Protein AF-0000000065938734 (afdb_homodimer)

Foldseek 3Di:
DVVVVLVVLLVVLLVLCVVCDCVDPSVVQLVVDLVSLVVQLVVLVVQLVCCVVPNDDVSNVVSVVSNSNSVSSNCVSVVHHPVVVVVVVVVVVD/DVVVVLVVLLVVLLVLCVVCDCVDPSVVQLVVDLVSLVVQLVVLVVQLVCCVVPNDDVSNVVSVVSNSNSVSSNCVSVVHHPVVVVVVVVVVVD

Sequence (188 aa):
MSCEILRKLEEVIRRRIEEKNPESYTYRLYSSGIHNVARKVGEEAVEVAVAALAEGKSRIVEEAADLLYHLLVLLNSTGLSLGDVCAELERRMRMSCEILRKLEEVIRRRIEEKNPESYTYRLYSSGIHNVARKVGEEAVEVAVAALAEGKSRIVEEAADLLYHLLVLLNSTGLSLGDVCAELERRMR

pLDDT: mean 96.0, std 8.42, range [41.53, 98.94]

InterPro domains:
  IPR008179 Phosphoribosyl-ATP pyrophosphohydrolase [MF_01020] (3-89)
  IPR008179 Phosphoribosyl-ATP pyrophosphohydrolase [TIGR03188] (6-89)
  IPR008179 Phosphoribosyl-ATP pyrophosphohydrolase [cd11534] (6-89)
  IPR021130 Phosphoribosyl-ATP pyrophosphohydrolase-like [PF01503] (6-92)

Organism: Pyrobaculum islandicum (strain DSM 4184 / JCM 9189 / GEO3) (NCBI:txid384616)

Structure (mmCIF, N/CA/C/O backbone):
data_AF-0000000065938734-model_v1
#
loop_
_entity.id
_entity.type
_entity.pdbx_description
1 polymer 'Phosphoribosyl-ATP pyrophosphatase'
#
loop_
_atom_site.group_PDB
_atom_site.id
_atom_site.type_symbol
_atom_site.label_atom_id
_atom_site.label_alt_id
_atom_site.label_comp_id
_atom_site.label_asym_id
_atom_site.label_entity_id
_atom_site.label_seq_id
_atom_site.pdbx_PDB_ins_code
_atom_site.Cartn_x
_atom_site.Cartn_y
_atom_site.Cartn_z
_atom_site.occupancy
_atom_site.B_iso_or_equiv
_atom_site.auth_seq_id
_atom_site.auth_comp_id
_atom_site.auth_asym_id
_atom_site.auth_atom_id
_atom_site.pdbx_PDB_model_num
ATOM 1 N N . MET A 1 1 ? 16.625 1.289 4.672 1 41.53 1 MET A N 1
ATOM 2 C CA . MET A 1 1 ? 16.312 0.013 5.309 1 41.53 1 MET A CA 1
ATOM 3 C C . MET A 1 1 ? 14.883 -0.404 5.012 1 41.53 1 MET A C 1
ATOM 5 O O . MET A 1 1 ? 14.617 -1.563 4.684 1 41.53 1 MET A O 1
ATOM 9 N N . SER A 1 2 ? 13.805 0.545 5.086 1 54.25 2 SER A N 1
ATOM 10 C CA . SER A 1 2 ? 12.367 0.318 5.262 1 54.25 2 SER A CA 1
ATOM 11 C C . SER A 1 2 ? 11.742 -0.254 3.996 1 54.25 2 SER A C 1
ATOM 13 O O . SER A 1 2 ? 11.031 -1.261 4.051 1 54.25 2 SER A O 1
ATOM 15 N N . CYS A 1 3 ? 12.422 0.035 2.832 1 63.03 3 CYS A N 1
ATOM 16 C CA . CYS A 1 3 ? 11.781 -0.372 1.587 1 63.03 3 CYS A CA 1
ATOM 17 C C . CYS A 1 3 ? 12.258 -1.754 1.154 1 63.03 3 CYS A C 1
ATOM 19 O O . CYS A 1 3 ? 11.57 -2.443 0.399 1 63.03 3 CYS A O 1
ATOM 21 N N . GLU A 1 4 ? 13.227 -2.229 1.795 1 88.38 4 GLU A N 1
ATOM 22 C CA . GLU A 1 4 ? 13.766 -3.539 1.439 1 88.38 4 GLU A CA 1
ATOM 23 C C . GLU A 1 4 ? 12.852 -4.66 1.937 1 88.38 4 GLU A C 1
ATOM 25 O O . GLU A 1 4 ? 12.758 -5.715 1.306 1 88.38 4 GLU A O 1
ATOM 30 N N . ILE A 1 5 ? 12.172 -4.352 2.896 1 93.19 5 ILE A N 1
ATOM 31 C CA . ILE A 1 5 ? 11.32 -5.371 3.498 1 93.19 5 ILE A CA 1
ATOM 32 C C . ILE A 1 5 ? 10.141 -5.664 2.58 1 93.19 5 ILE A C 1
ATOM 34 O O . ILE A 1 5 ? 9.68 -6.805 2.492 1 93.19 5 ILE A O 1
ATOM 38 N N . LEU A 1 6 ? 9.633 -4.633 1.876 1 95.94 6 LEU A N 1
ATOM 39 C CA . LEU A 1 6 ? 8.5 -4.844 0.981 1 95.94 6 LEU A CA 1
ATOM 40 C C . LEU A 1 6 ? 8.906 -5.699 -0.215 1 95.94 6 LEU A C 1
ATOM 42 O O . LEU A 1 6 ? 8.141 -6.551 -0.665 1 95.94 6 LEU A O 1
ATOM 46 N N . ARG A 1 7 ? 10.109 -5.441 -0.673 1 94 7 ARG A N 1
ATOM 47 C CA . ARG A 1 7 ? 10.625 -6.27 -1.763 1 94 7 ARG A CA 1
ATOM 48 C C . ARG A 1 7 ? 10.82 -7.711 -1.312 1 94 7 ARG A C 1
ATOM 50 O O . ARG A 1 7 ? 10.492 -8.648 -2.043 1 94 7 ARG A O 1
ATOM 57 N N . LYS A 1 8 ? 11.391 -7.867 -0.216 1 95.44 8 LYS A N 1
ATOM 58 C CA . LYS A 1 8 ? 11.578 -9.203 0.346 1 95.44 8 LYS A CA 1
ATO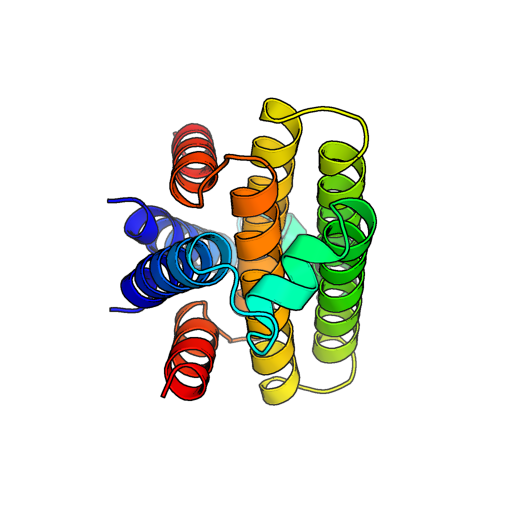M 59 C C . LYS A 1 8 ? 10.242 -9.914 0.542 1 95.44 8 LYS A C 1
ATOM 61 O O . LYS A 1 8 ? 10.117 -11.102 0.235 1 95.44 8 LYS A O 1
ATOM 66 N N . LEU A 1 9 ? 9.328 -9.188 1.088 1 97 9 LEU A N 1
ATOM 67 C CA . LEU A 1 9 ? 8 -9.758 1.307 1 97 9 LEU A CA 1
ATOM 68 C C . LEU A 1 9 ? 7.371 -10.18 -0.014 1 97 9 LEU A C 1
ATOM 70 O O . LEU A 1 9 ? 6.754 -11.25 -0.095 1 97 9 LEU A O 1
ATOM 74 N N . GLU A 1 10 ? 7.477 -9.336 -1.03 1 96.94 10 GLU A N 1
ATOM 75 C CA . GLU A 1 10 ? 6.949 -9.664 -2.352 1 96.94 10 GLU A CA 1
ATOM 76 C C . GLU A 1 10 ? 7.562 -10.953 -2.893 1 96.94 10 GLU A C 1
ATOM 78 O O . GLU A 1 10 ? 6.863 -11.781 -3.475 1 96.94 10 GLU A O 1
ATOM 83 N N . GLU A 1 11 ? 8.852 -11.078 -2.725 1 96.62 11 GLU A N 1
ATOM 84 C CA . GLU A 1 11 ? 9.539 -12.289 -3.16 1 96.62 11 GLU A CA 1
ATOM 85 C C . GLU A 1 11 ? 9.031 -13.516 -2.41 1 96.62 11 GLU A C 1
ATOM 87 O O . GLU A 1 11 ? 8.852 -14.578 -3.002 1 96.62 11 GLU A O 1
ATOM 92 N N . VAL A 1 12 ? 8.852 -13.391 -1.134 1 97.31 12 VAL A N 1
ATOM 93 C CA . VAL A 1 12 ? 8.328 -14.477 -0.316 1 97.31 12 VAL A CA 1
ATOM 94 C C . VAL A 1 12 ? 6.938 -14.875 -0.817 1 97.31 12 VAL A C 1
ATOM 96 O O . VAL A 1 12 ? 6.641 -16.062 -0.969 1 97.31 12 VAL A O 1
ATOM 99 N N . ILE A 1 13 ? 6.105 -13.883 -1.083 1 98 13 ILE A N 1
ATOM 100 C CA . ILE A 1 13 ? 4.75 -14.125 -1.566 1 98 13 ILE A CA 1
ATOM 101 C C . ILE A 1 13 ? 4.801 -14.883 -2.893 1 98 13 ILE A C 1
ATOM 103 O O . ILE A 1 13 ? 4.094 -15.875 -3.074 1 98 13 ILE A O 1
ATOM 107 N N . ARG A 1 14 ? 5.621 -14.406 -3.77 1 97.75 14 ARG A N 1
ATOM 108 C CA . ARG A 1 14 ? 5.777 -15.062 -5.066 1 97.75 14 ARG A CA 1
ATOM 109 C C . ARG A 1 14 ? 6.195 -16.516 -4.898 1 97.75 14 ARG A C 1
ATOM 111 O O . ARG A 1 14 ? 5.629 -17.406 -5.539 1 97.75 14 ARG A O 1
ATOM 118 N N . ARG A 1 15 ? 7.148 -16.75 -4.055 1 97.75 15 ARG A N 1
ATOM 119 C CA . ARG A 1 15 ? 7.645 -18.109 -3.803 1 97.75 15 ARG A CA 1
ATOM 120 C C . ARG A 1 15 ? 6.547 -18.984 -3.221 1 97.75 15 ARG A C 1
ATOM 122 O O . ARG A 1 15 ? 6.387 -20.141 -3.635 1 97.75 15 ARG A O 1
ATOM 129 N N . ARG A 1 16 ? 5.836 -18.5 -2.244 1 97.94 16 ARG A N 1
ATOM 130 C CA . ARG A 1 16 ? 4.773 -19.266 -1.599 1 97.94 16 ARG A CA 1
ATOM 131 C C . ARG A 1 16 ? 3.695 -19.656 -2.604 1 97.94 16 ARG A C 1
ATOM 133 O O . ARG A 1 16 ? 3.105 -20.734 -2.498 1 97.94 16 ARG A O 1
ATOM 140 N N . ILE A 1 17 ? 3.357 -18.75 -3.531 1 97.69 17 ILE A N 1
ATOM 141 C CA . ILE A 1 17 ? 2.371 -19.031 -4.566 1 97.69 17 ILE A CA 1
ATOM 142 C C . ILE A 1 17 ? 2.898 -20.125 -5.496 1 97.69 17 ILE A C 1
ATOM 144 O O . ILE A 1 17 ? 2.184 -21.078 -5.812 1 97.69 17 ILE A O 1
ATOM 148 N N . GLU A 1 18 ? 4.168 -20.016 -5.797 1 97.75 18 GLU A N 1
ATOM 149 C CA . GLU A 1 18 ? 4.789 -20.938 -6.742 1 97.75 18 GLU A CA 1
ATOM 150 C C . GLU A 1 18 ? 4.949 -22.328 -6.137 1 97.75 18 GLU A C 1
ATOM 152 O O . GLU A 1 18 ? 4.848 -23.328 -6.84 1 97.75 18 GLU A O 1
ATOM 157 N N . GLU A 1 19 ? 5.141 -22.391 -4.918 1 97.94 19 GLU A N 1
ATOM 158 C CA . GLU A 1 19 ? 5.352 -23.656 -4.215 1 97.94 19 GLU A CA 1
ATOM 159 C C . GLU A 1 19 ? 4.062 -24.469 -4.137 1 97.94 19 GLU A C 1
ATOM 161 O O . GLU A 1 19 ? 4.098 -25.688 -3.979 1 97.94 19 GLU A O 1
ATOM 166 N N . LYS A 1 20 ? 2.926 -23.875 -4.188 1 97.62 20 LYS A N 1
ATOM 167 C CA . LYS A 1 20 ? 1.606 -24.5 -4.203 1 97.62 20 LYS A CA 1
ATOM 168 C C . LYS A 1 20 ? 1.409 -25.391 -2.98 1 97.62 20 LYS A C 1
ATOM 170 O O . LYS A 1 20 ? 0.853 -26.484 -3.088 1 97.62 20 LYS A O 1
ATOM 175 N N . ASN A 1 21 ? 2.016 -24.953 -1.892 1 97.12 21 ASN A N 1
ATOM 176 C CA . ASN A 1 21 ? 1.816 -25.656 -0.628 1 97.12 21 ASN A CA 1
ATOM 177 C C . ASN A 1 21 ? 0.483 -25.281 0.015 1 97.12 21 ASN A C 1
ATOM 179 O O . ASN A 1 21 ? 0.303 -24.156 0.47 1 97.12 21 ASN A O 1
ATOM 183 N N . PRO A 1 22 ? -0.433 -26.203 0.198 1 95.69 22 PRO A N 1
ATOM 184 C CA . PRO A 1 22 ? -1.773 -25.891 0.704 1 95.69 22 PRO A CA 1
ATOM 185 C C . PRO A 1 22 ? -1.769 -25.469 2.168 1 95.69 22 PRO A C 1
ATOM 187 O O . PRO A 1 22 ? -2.762 -24.922 2.658 1 95.69 22 PRO A O 1
ATOM 190 N N . GLU A 1 23 ? -0.711 -25.625 2.781 1 96.94 23 GLU A N 1
ATOM 191 C CA . GLU A 1 23 ? -0.616 -25.219 4.18 1 96.94 23 GLU A CA 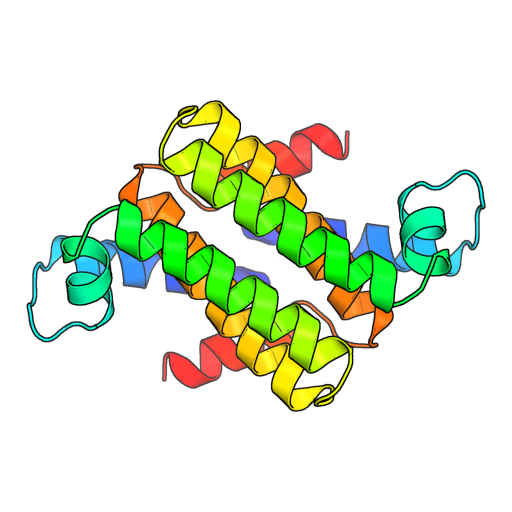1
ATOM 192 C C . GLU A 1 23 ? -0.219 -23.75 4.297 1 96.94 23 GLU A C 1
ATOM 194 O O . GLU A 1 23 ? -0.327 -23.156 5.371 1 96.94 23 GLU A O 1
ATOM 199 N N . SER A 1 24 ? 0.277 -23.281 3.199 1 96.81 24 SER A N 1
ATOM 200 C CA . SER A 1 24 ? 0.667 -21.875 3.137 1 96.81 24 SER A CA 1
ATOM 201 C C . SER A 1 24 ? -0.555 -20.953 3.123 1 96.81 24 SER A C 1
ATOM 203 O O . SER A 1 24 ? -1.392 -21.047 2.223 1 96.81 24 SER A O 1
ATOM 205 N N . TYR A 1 25 ? -0.634 -20.047 4.113 1 97.25 25 TYR A N 1
ATOM 206 C CA . TYR A 1 25 ? -1.709 -19.062 4.141 1 97.25 25 TYR A CA 1
ATOM 207 C C . TYR A 1 25 ? -1.753 -18.266 2.842 1 97.25 25 TYR A C 1
ATOM 209 O O . TYR A 1 25 ? -2.828 -18.047 2.283 1 97.25 25 TYR A O 1
ATOM 217 N N . THR A 1 26 ? -0.556 -17.828 2.408 1 98.31 26 THR A N 1
ATOM 218 C CA . THR A 1 26 ? -0.467 -17.062 1.18 1 98.31 26 THR A CA 1
ATOM 219 C C . THR A 1 26 ? -1.026 -17.844 -0.002 1 98.31 26 THR A C 1
ATOM 221 O O . THR A 1 26 ? -1.797 -17.312 -0.802 1 98.31 26 THR A O 1
ATOM 224 N N . TYR A 1 27 ? -0.659 -19.078 -0.069 1 98.12 27 TYR A N 1
ATOM 225 C CA . TYR A 1 27 ? -1.153 -19.891 -1.176 1 98.12 27 TYR A CA 1
ATOM 226 C C . TYR A 1 27 ? -2.662 -20.094 -1.078 1 98.12 27 TYR A C 1
ATOM 228 O O . TYR A 1 27 ? -3.365 -20.047 -2.09 1 98.12 27 TYR A O 1
ATOM 236 N N . ARG A 1 28 ? -3.16 -20.328 0.153 1 98.25 28 ARG A N 1
ATOM 237 C CA . ARG A 1 28 ? -4.598 -20.484 0.334 1 98.25 28 ARG A CA 1
ATOM 238 C C . ARG A 1 28 ? -5.348 -19.234 -0.091 1 98.25 28 ARG A C 1
ATOM 240 O O . ARG A 1 28 ? -6.383 -19.312 -0.754 1 98.25 28 ARG A O 1
ATOM 247 N N . LEU A 1 29 ? -4.812 -18.109 0.277 1 98.06 29 LEU A N 1
ATOM 248 C CA . LEU A 1 29 ? -5.406 -16.844 -0.124 1 98.06 29 LEU A CA 1
ATOM 249 C C . LEU A 1 29 ? -5.391 -16.688 -1.642 1 98.06 29 LEU A C 1
ATOM 251 O O . LEU A 1 29 ? -6.426 -16.406 -2.252 1 98.06 29 LEU A O 1
ATOM 255 N N . TYR A 1 30 ? -4.328 -16.906 -2.225 1 98.25 30 TYR A N 1
ATOM 256 C CA . TYR A 1 30 ? -4.152 -16.812 -3.67 1 98.25 30 TYR A CA 1
ATOM 257 C C . TYR A 1 30 ? -5.102 -17.766 -4.387 1 98.25 30 TYR A C 1
ATOM 259 O O . TYR A 1 30 ? -5.777 -17.375 -5.344 1 98.25 30 TYR A O 1
ATOM 267 N N . SER A 1 31 ? -5.129 -18.984 -3.857 1 97.94 31 SER A N 1
ATOM 268 C CA . SER A 1 31 ? -5.891 -20.047 -4.523 1 97.94 31 SER A CA 1
ATOM 269 C C . SER A 1 31 ? -7.391 -19.844 -4.336 1 97.94 31 SER A C 1
ATOM 271 O O . SER A 1 31 ? -8.195 -20.438 -5.055 1 97.94 31 SER A O 1
ATOM 273 N N . SER A 1 32 ? -7.738 -19.047 -3.387 1 97.81 32 SER A N 1
ATOM 274 C CA . SER A 1 32 ? -9.148 -18.766 -3.125 1 97.81 32 SER A CA 1
ATOM 275 C C . SER A 1 32 ? -9.758 -17.922 -4.234 1 97.81 32 SER A C 1
ATOM 277 O O . SER A 1 32 ? -10.977 -17.781 -4.316 1 97.81 32 SER A O 1
ATOM 279 N N . GLY A 1 33 ? -8.953 -17.266 -5.098 1 97.88 33 GLY A N 1
ATOM 280 C CA . GLY A 1 33 ? -9.422 -16.547 -6.266 1 97.88 33 GLY A CA 1
ATOM 281 C C . GLY A 1 33 ? -9.297 -15.039 -6.129 1 97.88 33 GLY A C 1
ATOM 282 O O . GLY A 1 33 ? -9.297 -14.508 -5.016 1 97.88 33 GLY A O 1
ATOM 283 N N . ILE A 1 34 ? -9.258 -14.352 -7.266 1 98.19 34 ILE A N 1
ATOM 284 C CA . ILE A 1 34 ? -8.992 -12.922 -7.344 1 98.19 34 ILE A CA 1
ATOM 285 C C . ILE A 1 34 ? -10.086 -12.148 -6.602 1 98.19 34 ILE A C 1
ATOM 287 O O . ILE A 1 34 ? -9.82 -11.109 -6 1 98.19 34 ILE A O 1
ATOM 291 N N . HIS A 1 35 ? -11.328 -12.68 -6.609 1 98.44 35 HIS A N 1
ATOM 292 C CA . HIS A 1 35 ? -12.43 -12.023 -5.914 1 98.44 35 HIS A CA 1
ATOM 293 C C . HIS A 1 35 ? -12.172 -11.945 -4.414 1 98.44 35 HIS A C 1
ATOM 295 O O . HIS A 1 35 ? -12.383 -10.898 -3.797 1 98.44 35 HIS A O 1
ATOM 301 N N . ASN A 1 36 ? -11.695 -13.031 -3.92 1 98.75 36 ASN A N 1
ATOM 302 C CA . ASN A 1 36 ? -11.43 -13.078 -2.484 1 98.75 36 ASN A CA 1
ATOM 303 C C . ASN A 1 36 ? -10.219 -12.227 -2.113 1 98.75 36 ASN A C 1
ATOM 305 O O . ASN A 1 36 ? -10.219 -11.555 -1.082 1 98.75 36 ASN A O 1
ATOM 309 N N . VAL A 1 37 ? -9.188 -12.289 -2.883 1 98.81 37 VAL A N 1
ATOM 310 C CA . VAL A 1 37 ? -7.988 -11.492 -2.633 1 98.81 37 VAL A CA 1
ATOM 311 C C . VAL A 1 37 ? -8.336 -10.008 -2.668 1 98.81 37 VAL A C 1
ATOM 313 O O . VAL A 1 37 ? -7.938 -9.25 -1.779 1 98.81 37 VAL A O 1
ATOM 316 N N . ALA A 1 38 ? -9.133 -9.594 -3.705 1 98.88 38 ALA A N 1
ATOM 317 C CA . ALA A 1 38 ? -9.555 -8.203 -3.846 1 98.88 38 ALA A CA 1
ATOM 318 C C . ALA A 1 38 ? -10.414 -7.77 -2.66 1 98.88 38 ALA A C 1
ATOM 320 O O . ALA A 1 38 ? -10.266 -6.656 -2.154 1 98.88 38 ALA A O 1
ATOM 321 N N . ARG A 1 39 ? -11.312 -8.609 -2.254 1 98.81 39 ARG A N 1
ATOM 322 C CA . ARG A 1 39 ? -12.164 -8.336 -1.1 1 98.81 39 ARG A CA 1
ATOM 323 C C . ARG A 1 39 ? -11.32 -8.07 0.147 1 98.81 39 ARG A C 1
ATOM 325 O O . ARG A 1 39 ? -11.617 -7.152 0.916 1 98.81 39 ARG A O 1
ATOM 332 N N . LYS A 1 40 ? -10.273 -8.812 0.346 1 98.88 40 LYS A N 1
ATOM 333 C CA . LYS A 1 40 ? -9.438 -8.648 1.529 1 98.88 40 LYS A CA 1
ATOM 334 C C . LYS A 1 40 ? -8.703 -7.312 1.511 1 98.88 40 LYS A C 1
ATOM 336 O O . LYS A 1 40 ? -8.508 -6.691 2.559 1 98.88 40 LYS A O 1
ATOM 341 N N . VAL A 1 41 ? -8.297 -6.84 0.351 1 98.88 41 VAL A N 1
ATOM 342 C CA . VAL A 1 41 ? -7.688 -5.52 0.249 1 98.88 41 VAL A CA 1
ATOM 343 C C . VAL A 1 41 ? -8.664 -4.457 0.752 1 98.88 41 VAL A C 1
ATOM 345 O O . VAL A 1 41 ? -8.297 -3.594 1.55 1 98.88 41 VAL A O 1
ATOM 348 N N . GLY A 1 42 ? -9.875 -4.512 0.281 1 98.75 42 GLY A N 1
ATOM 349 C CA . GLY A 1 42 ? -10.898 -3.586 0.75 1 98.75 42 GLY A CA 1
ATOM 350 C C . GLY A 1 42 ? -11.141 -3.678 2.244 1 98.75 42 GLY A C 1
ATOM 351 O O . GLY A 1 42 ? -11.266 -2.654 2.922 1 98.75 42 GLY A O 1
ATOM 352 N N . GLU A 1 43 ? -11.242 -4.863 2.754 1 98.88 43 GLU A N 1
ATOM 353 C CA . GLU A 1 43 ? -11.484 -5.086 4.176 1 98.88 43 GLU A CA 1
ATOM 354 C C . GLU A 1 43 ? -10.383 -4.473 5.027 1 98.88 43 GLU A C 1
ATOM 356 O O . GLU A 1 43 ? -10.656 -3.77 6 1 98.88 43 GLU A O 1
ATOM 361 N N . GLU A 1 44 ? -9.148 -4.77 4.629 1 98.88 44 GLU A N 1
ATOM 362 C CA . GLU A 1 44 ? -8.031 -4.254 5.414 1 98.88 44 GLU A CA 1
ATOM 363 C C . GLU A 1 44 ? -7.977 -2.73 5.367 1 98.88 44 GLU A C 1
ATOM 365 O O . GLU A 1 44 ? -7.586 -2.086 6.344 1 98.88 44 GLU A O 1
ATOM 370 N N . ALA A 1 45 ? -8.32 -2.148 4.188 1 98.88 45 ALA A N 1
ATOM 371 C CA . ALA A 1 45 ? -8.344 -0.691 4.094 1 98.88 45 ALA A CA 1
ATOM 372 C C . ALA A 1 45 ? -9.391 -0.098 5.035 1 98.88 45 ALA A C 1
ATOM 374 O O . ALA A 1 45 ? -9.156 0.941 5.66 1 98.88 45 ALA A O 1
ATOM 375 N N . VAL A 1 46 ? -10.57 -0.723 5.121 1 98.69 46 VAL A N 1
ATOM 376 C CA . VAL A 1 46 ? -11.602 -0.285 6.055 1 98.69 46 VAL A CA 1
ATOM 377 C C . VAL A 1 46 ? -11.078 -0.394 7.488 1 98.69 46 VAL A C 1
ATOM 379 O O . VAL A 1 46 ? -11.297 0.502 8.305 1 98.69 46 VAL A O 1
ATOM 382 N N . GLU A 1 47 ? -10.375 -1.446 7.773 1 98.94 47 GLU A N 1
ATOM 383 C CA . GLU A 1 47 ? -9.828 -1.616 9.117 1 98.94 47 GLU A CA 1
ATOM 384 C C . GLU A 1 47 ? -8.773 -0.559 9.414 1 98.94 47 GLU A C 1
ATOM 386 O O . GLU A 1 47 ? -8.656 -0.1 10.555 1 98.94 47 GLU A O 1
ATOM 391 N N . VAL A 1 48 ? -7.93 -0.2 8.477 1 98.94 48 VAL A N 1
ATOM 392 C CA . VAL A 1 48 ? -6.977 0.891 8.648 1 98.94 48 VAL A CA 1
ATOM 393 C C . VAL A 1 48 ? -7.723 2.178 9 1 98.94 48 VAL A C 1
ATOM 395 O O . VAL A 1 48 ? -7.328 2.904 9.914 1 98.94 48 VAL A O 1
ATOM 398 N N . ALA A 1 49 ? -8.828 2.473 8.188 1 98.81 49 ALA A N 1
ATOM 399 C CA . ALA A 1 49 ? -9.617 3.68 8.422 1 98.81 49 ALA A CA 1
ATOM 400 C C . ALA A 1 49 ? -10.211 3.684 9.828 1 98.81 49 ALA A C 1
ATOM 402 O O . ALA A 1 49 ? -10.156 4.699 10.531 1 98.81 49 ALA A O 1
ATOM 403 N N . VAL A 1 50 ? -10.766 2.551 10.234 1 98.75 50 VAL A N 1
ATOM 404 C CA . VAL A 1 50 ? -11.352 2.42 11.562 1 98.75 50 VAL A CA 1
ATOM 405 C C . VAL A 1 50 ? -10.273 2.629 12.625 1 98.75 50 VAL A C 1
ATOM 407 O O . VAL A 1 50 ? -10.484 3.346 13.609 1 98.75 50 VAL A O 1
ATOM 410 N N . ALA A 1 51 ? -9.086 2.029 12.492 1 98.81 51 ALA A N 1
ATOM 411 C CA . ALA A 1 51 ? -7.973 2.186 13.43 1 98.81 51 ALA A CA 1
ATOM 412 C C . ALA A 1 51 ? -7.566 3.652 13.562 1 98.81 51 ALA A C 1
ATOM 414 O O . ALA A 1 51 ? -7.328 4.141 14.664 1 98.81 51 ALA A O 1
ATOM 415 N N . ALA A 1 52 ? -7.516 4.363 12.422 1 98.69 52 ALA A N 1
ATOM 416 C CA . ALA A 1 52 ? -7.102 5.766 12.391 1 98.69 52 ALA A CA 1
ATOM 417 C C . ALA A 1 52 ? -8.086 6.641 13.164 1 98.69 52 ALA A C 1
ATOM 419 O O . ALA A 1 52 ? -7.688 7.633 13.781 1 98.69 52 ALA A O 1
ATOM 420 N N . LEU A 1 53 ? -9.352 6.219 13.156 1 98.25 53 LEU A N 1
ATOM 421 C CA . LEU A 1 53 ? -10.398 7.078 13.703 1 98.25 53 LEU A CA 1
ATOM 422 C C . LEU A 1 53 ? -10.719 6.695 15.141 1 98.25 53 LEU A C 1
ATOM 424 O O . LEU A 1 53 ? -11.203 7.527 15.914 1 98.25 53 LEU A O 1
ATOM 428 N N . ALA A 1 54 ? -10.336 5.371 15.484 1 98.25 54 ALA A N 1
ATOM 429 C CA . ALA A 1 54 ? -10.969 4.984 16.734 1 98.25 54 ALA A CA 1
ATOM 430 C C . ALA A 1 54 ? -10.062 4.066 17.547 1 98.25 54 ALA A C 1
ATOM 432 O O . ALA A 1 54 ? -10.352 3.771 18.719 1 98.25 54 ALA A O 1
ATOM 433 N N . GLU A 1 55 ? -8.953 3.557 17.062 1 98.31 55 GLU A N 1
ATOM 434 C CA . GLU A 1 55 ? -8.289 2.459 17.766 1 98.31 55 GLU A CA 1
ATOM 435 C C . GLU A 1 55 ? -6.855 2.826 18.141 1 98.31 55 GLU A C 1
ATOM 437 O O . GLU A 1 55 ? -6.246 2.178 19 1 98.31 55 GLU A O 1
ATOM 442 N N . GLY A 1 56 ? -6.27 3.777 17.422 1 97.38 56 GLY A N 1
ATOM 443 C CA . GLY A 1 56 ? -4.969 4.258 17.859 1 97.38 56 GLY A CA 1
ATOM 444 C C . GLY A 1 56 ? -3.832 3.805 16.969 1 97.38 56 GLY A C 1
ATOM 445 O O . GLY A 1 56 ? -4.043 3.025 16.031 1 97.38 56 GLY A O 1
ATOM 446 N N . LYS A 1 57 ? -2.576 4.258 17.297 1 98.44 57 LYS A N 1
ATOM 447 C CA . LYS A 1 57 ? -1.416 4.191 16.422 1 98.44 57 LYS A CA 1
ATOM 448 C C . LYS A 1 57 ? -0.962 2.748 16.219 1 98.44 57 LYS A C 1
ATOM 450 O O . LYS A 1 57 ? -0.608 2.354 15.102 1 98.44 57 LYS A O 1
ATOM 455 N N . SER A 1 58 ? -0.943 1.953 17.312 1 98.62 58 SER A N 1
ATOM 456 C CA . SER A 1 58 ? -0.495 0.57 17.188 1 98.62 58 SER A CA 1
ATOM 457 C C . SER A 1 58 ? -1.379 -0.216 16.234 1 98.62 58 SER A C 1
ATOM 459 O O . SER A 1 58 ? -0.878 -0.99 15.414 1 98.62 58 SER A O 1
ATOM 461 N N . ARG A 1 59 ? -2.656 0.022 16.375 1 98.81 59 ARG A N 1
ATOM 462 C CA . ARG A 1 59 ? -3.598 -0.687 15.516 1 98.81 59 ARG A CA 1
ATOM 463 C C . ARG A 1 59 ? -3.494 -0.202 14.07 1 98.81 59 ARG A C 1
ATOM 465 O O . ARG A 1 59 ? -3.682 -0.98 13.141 1 98.81 59 ARG A O 1
ATOM 472 N N . ILE A 1 60 ? -3.238 1.127 13.859 1 98.94 60 ILE A N 1
ATOM 473 C CA . ILE A 1 60 ? -3.029 1.648 12.516 1 98.94 60 ILE A CA 1
ATOM 474 C C . ILE A 1 60 ? -1.879 0.899 11.844 1 98.94 60 ILE A C 1
ATOM 476 O O . ILE A 1 60 ? -2 0.462 10.695 1 98.94 60 ILE A O 1
ATOM 480 N N . VAL A 1 61 ? -0.777 0.707 12.555 1 98.75 61 VAL A N 1
ATOM 481 C CA . VAL A 1 61 ? 0.413 0.054 12.016 1 98.75 61 VAL A CA 1
ATOM 482 C C . VAL A 1 61 ? 0.088 -1.393 11.648 1 98.75 61 VAL A C 1
ATOM 484 O O . VAL A 1 61 ? 0.466 -1.868 10.578 1 98.75 61 VAL A O 1
ATOM 487 N N . GLU A 1 62 ? -0.648 -2.082 12.492 1 98.81 62 GLU A N 1
ATOM 488 C CA . GLU A 1 62 ? -1.007 -3.479 12.258 1 98.81 62 GLU A CA 1
ATOM 489 C C . GLU A 1 62 ? -1.883 -3.621 11.016 1 98.81 62 GLU A C 1
ATOM 491 O O . GLU A 1 62 ? -1.618 -4.465 10.156 1 98.81 62 GLU A O 1
ATOM 496 N N . GLU A 1 63 ? -2.861 -2.748 10.938 1 98.94 63 GLU A N 1
ATOM 497 C CA . GLU A 1 63 ? -3.797 -2.852 9.828 1 98.94 63 GLU A CA 1
ATOM 498 C C . GLU A 1 63 ? -3.158 -2.377 8.523 1 98.94 63 GLU A C 1
ATOM 500 O O . GLU A 1 63 ? -3.471 -2.895 7.449 1 98.94 63 GLU A O 1
ATOM 505 N N . ALA A 1 64 ? -2.354 -1.366 8.617 1 98.81 64 ALA A N 1
ATOM 506 C CA . ALA A 1 64 ? -1.623 -0.924 7.434 1 98.81 64 ALA A CA 1
ATOM 507 C C . ALA A 1 64 ? -0.696 -2.023 6.918 1 98.81 64 ALA A C 1
ATOM 509 O O . ALA A 1 64 ? -0.555 -2.207 5.707 1 98.81 64 ALA A O 1
ATOM 510 N N . ALA A 1 65 ? -0.038 -2.76 7.828 1 98.5 65 ALA A N 1
ATOM 511 C CA . ALA A 1 65 ? 0.789 -3.9 7.441 1 98.5 65 ALA A CA 1
ATOM 512 C C . ALA A 1 65 ? -0.043 -4.961 6.727 1 98.5 65 ALA A C 1
ATOM 514 O O . ALA A 1 65 ? 0.371 -5.492 5.691 1 98.5 65 ALA A O 1
ATOM 515 N N . ASP A 1 66 ? -1.231 -5.254 7.273 1 98.88 66 ASP A N 1
ATOM 516 C CA . ASP A 1 66 ? -2.127 -6.211 6.629 1 98.88 66 ASP A CA 1
ATOM 517 C C . ASP A 1 66 ? -2.545 -5.723 5.242 1 98.88 66 ASP A C 1
ATOM 519 O O . ASP A 1 66 ? -2.604 -6.512 4.293 1 98.88 66 ASP A O 1
ATOM 523 N N . LEU A 1 67 ? -2.846 -4.426 5.121 1 98.88 67 LEU A N 1
ATOM 524 C CA . LEU A 1 67 ? -3.246 -3.855 3.842 1 98.88 67 LEU A CA 1
ATOM 525 C C . LEU A 1 67 ? -2.141 -4.02 2.803 1 98.88 67 LEU A C 1
ATOM 527 O O . LEU A 1 67 ? -2.404 -4.426 1.669 1 98.88 67 LEU A O 1
ATOM 531 N N . LEU A 1 68 ? -0.932 -3.713 3.197 1 98.44 68 LEU A N 1
ATOM 532 C CA . LEU A 1 68 ? 0.187 -3.828 2.268 1 98.44 68 LEU A CA 1
ATOM 533 C C . LEU A 1 68 ? 0.414 -5.281 1.868 1 98.44 68 LEU A C 1
ATOM 535 O O . LEU A 1 68 ? 0.674 -5.578 0.699 1 98.44 68 LEU A O 1
ATOM 539 N N . TYR A 1 69 ? 0.263 -6.191 2.781 1 98.69 69 TYR A N 1
ATOM 540 C CA . TYR A 1 69 ? 0.409 -7.613 2.482 1 98.69 69 TYR A CA 1
ATOM 541 C C . TYR A 1 69 ? -0.621 -8.062 1.452 1 98.69 69 TYR A C 1
ATOM 543 O O . TYR A 1 69 ? -0.269 -8.664 0.437 1 98.69 69 TYR A O 1
ATOM 551 N N . HIS A 1 70 ? -1.79 -7.77 1.69 1 98.94 70 HIS A N 1
ATOM 552 C CA . HIS A 1 70 ? -2.85 -8.219 0.796 1 98.94 70 HIS A CA 1
ATOM 553 C C . HIS A 1 70 ? -2.76 -7.527 -0.56 1 98.94 70 HIS A C 1
ATOM 555 O O . HIS A 1 70 ? -3.086 -8.125 -1.589 1 98.94 70 HIS A O 1
ATOM 561 N N . LEU A 1 71 ? -2.355 -6.242 -0.548 1 98.88 71 LEU A N 1
ATOM 562 C CA . LEU A 1 71 ? -2.121 -5.555 -1.813 1 98.88 71 LEU A CA 1
ATOM 563 C C . LEU A 1 71 ? -1.056 -6.273 -2.633 1 98.88 71 LEU A C 1
ATOM 565 O O . LEU A 1 71 ? -1.216 -6.461 -3.842 1 98.88 71 LEU A O 1
ATOM 569 N N . LEU A 1 72 ? 0.057 -6.695 -1.993 1 98.44 72 LEU A N 1
ATOM 570 C CA . LEU A 1 72 ? 1.132 -7.398 -2.686 1 98.44 72 LEU A CA 1
ATOM 571 C C . LEU A 1 72 ? 0.643 -8.734 -3.229 1 98.44 72 LEU A C 1
ATOM 573 O O . LEU A 1 72 ? 1.01 -9.133 -4.336 1 98.44 72 LEU A O 1
ATOM 577 N N . VAL A 1 73 ? -0.178 -9.469 -2.463 1 98.81 73 VAL A N 1
ATOM 578 C CA . VAL A 1 73 ? -0.744 -10.727 -2.943 1 98.81 73 VAL A CA 1
ATOM 579 C C . VAL A 1 73 ? -1.608 -10.469 -4.176 1 98.81 73 VAL A C 1
ATOM 581 O O . VAL A 1 73 ? -1.549 -11.211 -5.152 1 98.81 73 VAL A O 1
ATOM 584 N N . LEU A 1 74 ? -2.385 -9.383 -4.125 1 98.88 74 LEU A N 1
ATOM 585 C CA . LEU A 1 74 ? -3.248 -9.031 -5.246 1 98.88 74 LEU A CA 1
ATOM 586 C C . LEU A 1 74 ? -2.424 -8.742 -6.496 1 98.88 74 LEU A C 1
ATOM 588 O O . LEU A 1 74 ? -2.74 -9.227 -7.586 1 98.88 74 LEU A O 1
ATOM 592 N N . LEU A 1 75 ? -1.399 -7.891 -6.32 1 98.62 75 LEU A N 1
ATOM 593 C CA . LEU A 1 75 ? -0.528 -7.57 -7.445 1 98.62 75 LEU A CA 1
ATOM 594 C C . LEU A 1 75 ? 0.058 -8.836 -8.062 1 98.62 75 LEU A C 1
ATOM 596 O O . LEU A 1 75 ? -0.025 -9.039 -9.273 1 98.62 75 LEU A O 1
ATOM 600 N N . ASN A 1 76 ? 0.547 -9.727 -7.223 1 98.06 76 ASN A N 1
ATOM 601 C CA . ASN A 1 76 ? 1.129 -10.969 -7.711 1 98.06 76 ASN A CA 1
ATOM 602 C C . ASN A 1 76 ? 0.082 -11.852 -8.398 1 98.06 76 ASN A C 1
ATOM 604 O O . ASN A 1 76 ? 0.366 -12.484 -9.414 1 98.06 76 ASN A O 1
ATOM 608 N N . SER A 1 77 ? -1.106 -11.859 -7.855 1 98.12 77 SER A N 1
ATOM 609 C CA . SER A 1 77 ? -2.191 -12.664 -8.398 1 98.12 77 SER A CA 1
ATOM 610 C C . SER A 1 77 ? -2.588 -12.188 -9.797 1 98.12 77 SER A C 1
ATOM 612 O O . SER A 1 77 ? -3.227 -12.93 -10.547 1 98.12 77 SER A O 1
ATOM 614 N N . THR A 1 78 ? -2.24 -10.969 -10.133 1 98.19 78 THR A N 1
ATOM 615 C CA . THR A 1 78 ? -2.635 -10.391 -11.406 1 98.19 78 THR A CA 1
ATOM 616 C C . THR A 1 78 ? -1.423 -10.219 -12.32 1 98.19 78 THR A C 1
ATOM 618 O O . THR A 1 78 ? -1.493 -9.508 -13.328 1 98.19 78 THR A O 1
ATOM 621 N N . GLY A 1 79 ? -0.269 -10.781 -11.914 1 97.56 79 GLY A N 1
ATOM 622 C CA . GLY A 1 79 ? 0.945 -10.719 -12.711 1 97.56 79 GLY A CA 1
ATOM 623 C C . GLY A 1 79 ? 1.648 -9.383 -12.633 1 97.56 79 GLY A C 1
ATOM 624 O O . GLY A 1 79 ? 2.453 -9.039 -13.5 1 97.56 79 GLY A O 1
ATOM 625 N N . LEU A 1 80 ? 1.271 -8.594 -11.703 1 98.25 80 LEU A N 1
ATOM 626 C CA . LEU A 1 80 ? 1.881 -7.293 -11.461 1 98.25 80 LEU A CA 1
ATOM 627 C C . LEU A 1 80 ? 2.846 -7.355 -10.281 1 98.25 80 LEU A C 1
ATOM 629 O O . LEU A 1 80 ? 2.92 -8.375 -9.586 1 98.25 80 LEU A O 1
ATOM 633 N N . SER A 1 81 ? 3.598 -6.293 -10.094 1 96.94 81 SER A N 1
ATOM 634 C CA . SER A 1 81 ? 4.574 -6.215 -9.016 1 96.94 81 SER A CA 1
ATOM 635 C C . SER A 1 81 ? 4.523 -4.855 -8.32 1 96.94 81 SER A C 1
ATOM 637 O O . SER A 1 81 ? 3.932 -3.908 -8.844 1 96.94 81 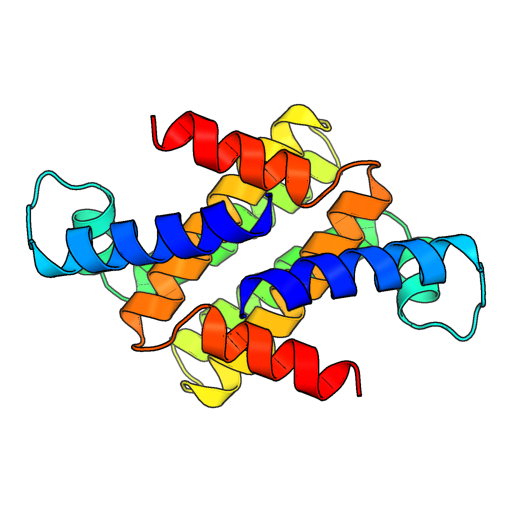SER A O 1
ATOM 639 N N . LEU A 1 82 ? 5.094 -4.859 -7.125 1 96.81 82 LEU A N 1
ATOM 640 C CA . LEU A 1 82 ? 5.277 -3.576 -6.457 1 96.81 82 LEU A CA 1
ATOM 641 C C . LEU A 1 82 ? 6.086 -2.621 -7.328 1 96.81 82 LEU A C 1
ATOM 643 O O . LEU A 1 82 ? 5.852 -1.411 -7.316 1 96.81 82 LEU A O 1
ATOM 647 N N . GLY A 1 83 ? 7.031 -3.16 -8.078 1 95.94 83 GLY A N 1
ATOM 648 C CA . GLY A 1 83 ? 7.816 -2.354 -8.992 1 95.94 83 GLY A CA 1
ATOM 649 C C . GLY A 1 83 ? 6.969 -1.592 -9.992 1 95.94 83 GLY A C 1
ATOM 650 O O . GLY A 1 83 ? 7.266 -0.439 -10.32 1 95.94 83 GLY A O 1
ATOM 651 N N . ASP A 1 84 ? 5.945 -2.205 -10.5 1 97.19 84 ASP A N 1
ATOM 652 C CA . ASP A 1 84 ? 5.031 -1.548 -11.43 1 97.19 84 ASP A CA 1
ATOM 653 C C . ASP A 1 84 ? 4.359 -0.342 -10.781 1 97.19 84 ASP A C 1
ATOM 655 O O . ASP A 1 84 ? 4.227 0.715 -11.398 1 97.19 84 ASP A O 1
ATOM 659 N N . VAL A 1 85 ? 3.904 -0.533 -9.555 1 97.62 85 VAL A N 1
ATOM 660 C CA . VAL A 1 85 ? 3.223 0.53 -8.82 1 97.62 85 VAL A CA 1
ATOM 661 C C . VAL A 1 85 ? 4.207 1.655 -8.508 1 97.62 85 VAL A C 1
ATOM 663 O O . VAL A 1 85 ? 3.873 2.834 -8.641 1 97.62 85 VAL A O 1
ATOM 666 N N . CYS A 1 86 ? 5.438 1.282 -8.148 1 96.12 86 CYS A N 1
ATOM 667 C CA . CYS A 1 86 ? 6.465 2.268 -7.836 1 96.12 86 CYS A CA 1
ATOM 668 C C . CYS A 1 86 ? 6.824 3.084 -9.07 1 96.12 86 CYS A C 1
ATOM 670 O O . CYS A 1 86 ? 7.062 4.289 -8.977 1 96.12 86 CYS A O 1
ATOM 672 N N . ALA A 1 87 ? 6.902 2.436 -10.156 1 96.19 87 ALA A N 1
ATOM 673 C CA . ALA A 1 87 ? 7.176 3.148 -11.406 1 96.19 87 ALA A CA 1
ATOM 674 C C . ALA A 1 87 ? 6.094 4.188 -11.688 1 96.19 87 ALA A C 1
ATOM 676 O O . ALA A 1 87 ? 6.387 5.289 -12.156 1 96.19 87 ALA A O 1
ATOM 677 N N . GLU A 1 88 ? 4.867 3.822 -11.422 1 97.06 88 GLU A N 1
ATOM 678 C CA . GLU A 1 88 ? 3.754 4.75 -11.602 1 97.06 88 GLU A CA 1
ATOM 679 C C . GLU A 1 88 ? 3.869 5.941 -10.648 1 97.06 88 GLU A C 1
ATOM 681 O O . GLU A 1 88 ? 3.648 7.086 -11.047 1 97.06 88 GLU A O 1
ATOM 686 N N . LEU A 1 89 ? 4.215 5.676 -9.422 1 96.88 89 LEU A N 1
ATOM 687 C CA . LEU A 1 89 ? 4.41 6.742 -8.445 1 96.88 89 LEU A CA 1
ATOM 688 C C . LEU A 1 89 ? 5.539 7.672 -8.875 1 96.88 89 LEU A C 1
ATOM 690 O O . LEU A 1 89 ? 5.426 8.898 -8.75 1 96.88 89 LEU A O 1
ATOM 694 N N . GLU A 1 90 ? 6.578 7.074 -9.336 1 94.94 90 GLU A N 1
ATOM 695 C CA . GLU A 1 90 ? 7.719 7.859 -9.805 1 94.94 90 GLU A CA 1
ATOM 696 C C . GLU A 1 90 ? 7.332 8.75 -10.977 1 94.94 90 GLU A C 1
ATOM 698 O O . GLU A 1 90 ? 7.738 9.914 -11.047 1 94.94 90 GLU A O 1
ATOM 703 N N . ARG A 1 91 ? 6.574 8.203 -11.875 1 95.5 91 ARG A N 1
ATOM 704 C CA . ARG A 1 91 ? 6.113 8.945 -13.039 1 95.5 91 ARG A CA 1
ATOM 705 C C . ARG A 1 91 ? 5.293 10.164 -12.617 1 95.5 91 ARG A C 1
ATOM 707 O O . ARG A 1 91 ? 5.414 11.234 -13.211 1 95.5 91 ARG A O 1
ATOM 714 N N . ARG A 1 92 ? 4.535 10.016 -11.562 1 94.88 92 ARG A N 1
ATOM 715 C CA . ARG A 1 92 ? 3.625 11.062 -11.117 1 94.88 92 ARG A CA 1
ATOM 716 C C . ARG A 1 92 ? 4.363 12.125 -10.297 1 94.88 92 ARG A C 1
ATOM 718 O O . ARG A 1 92 ? 3.852 13.227 -10.094 1 94.88 92 ARG A O 1
ATOM 725 N N . MET A 1 93 ? 5.445 11.766 -9.789 1 90.44 93 MET A N 1
ATOM 726 C CA . MET A 1 93 ? 6.23 12.711 -9 1 90.44 93 MET A CA 1
ATOM 727 C C . MET A 1 93 ? 7.027 13.641 -9.914 1 90.44 93 MET A C 1
ATOM 729 O O . MET A 1 93 ? 7.605 14.625 -9.445 1 90.44 93 MET A O 1
ATOM 733 N N . ARG A 1 94 ? 7.164 13.273 -11.18 1 77.62 94 ARG A N 1
ATOM 734 C CA . ARG A 1 94 ? 7.883 14.102 -12.141 1 77.62 94 ARG A CA 1
ATOM 735 C C . ARG A 1 94 ? 6.988 15.219 -12.68 1 77.62 94 ARG A C 1
ATOM 737 O O . ARG A 1 94 ? 5.762 15.078 -12.703 1 77.62 94 ARG A O 1
ATOM 744 N N . MET B 1 1 ? 15.758 -0.725 -6.52 1 41.62 1 MET B N 1
ATOM 745 C CA . MET B 1 1 ? 15.312 0.56 -7.051 1 41.62 1 MET B CA 1
ATOM 746 C C . MET B 1 1 ? 13.93 0.918 -6.523 1 41.62 1 MET B C 1
ATOM 748 O O . MET B 1 1 ? 13.688 2.059 -6.125 1 41.62 1 MET B O 1
ATOM 752 N N . SER B 1 2 ? 12.875 -0.077 -6.414 1 53.97 2 SER B N 1
ATOM 753 C CA . SER B 1 2 ? 11.43 0.099 -6.363 1 53.97 2 SER B CA 1
ATOM 754 C C . SER B 1 2 ? 10.984 0.646 -5.012 1 53.97 2 SER B C 1
ATOM 756 O O . SER B 1 2 ? 10.219 1.608 -4.945 1 53.97 2 SER B O 1
ATOM 758 N N . CYS B 1 3 ? 11.844 0.389 -3.965 1 62.66 3 CYS B N 1
ATOM 759 C CA . CYS B 1 3 ? 11.383 0.778 -2.639 1 62.66 3 CYS B CA 1
ATOM 760 C C . CYS B 1 3 ? 11.883 2.168 -2.27 1 62.66 3 CYS B C 1
ATOM 762 O O . CYS B 1 3 ? 11.289 2.848 -1.431 1 62.66 3 CYS B O 1
ATOM 764 N N . GLU B 1 4 ? 12.758 2.656 -3.027 1 88.19 4 GLU B N 1
ATOM 765 C CA . GLU B 1 4 ? 13.289 3.986 -2.758 1 88.19 4 GLU B CA 1
ATOM 766 C C . GLU B 1 4 ? 12.281 5.074 -3.102 1 88.19 4 GLU B C 1
ATOM 768 O O . GLU B 1 4 ? 12.25 6.125 -2.461 1 88.19 4 GLU B O 1
ATOM 773 N N . ILE B 1 5 ? 11.438 4.734 -3.947 1 93.19 5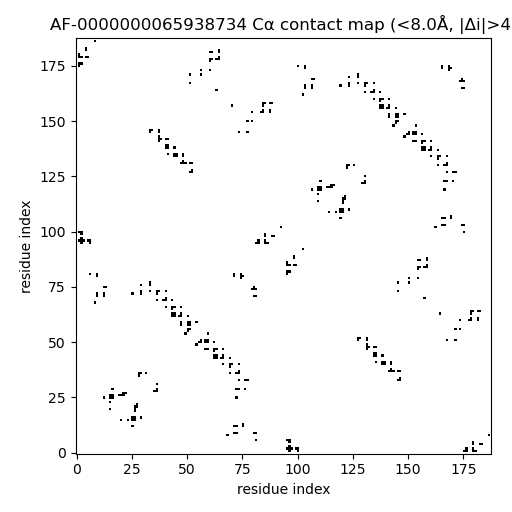 ILE B N 1
ATOM 774 C CA . ILE B 1 5 ? 10.469 5.723 -4.402 1 93.19 5 ILE B CA 1
ATOM 775 C C . ILE B 1 5 ? 9.438 5.977 -3.309 1 93.19 5 ILE B C 1
ATOM 777 O O . ILE B 1 5 ? 8.953 7.102 -3.146 1 93.19 5 ILE B O 1
ATOM 781 N N . LEU B 1 6 ? 9.117 4.93 -2.545 1 95.94 6 LEU B N 1
ATOM 782 C CA . LEU B 1 6 ? 8.133 5.102 -1.479 1 95.94 6 LEU B CA 1
ATOM 783 C C . LEU B 1 6 ? 8.695 5.973 -0.36 1 95.94 6 LEU B C 1
ATOM 785 O O . LEU B 1 6 ? 7.973 6.797 0.209 1 95.94 6 LEU B O 1
ATOM 789 N N . ARG B 1 7 ? 9.953 5.781 -0.096 1 94.06 7 ARG B N 1
ATOM 790 C CA . ARG B 1 7 ? 10.602 6.629 0.9 1 94.06 7 ARG B CA 1
ATOM 791 C C . ARG B 1 7 ? 10.664 8.078 0.428 1 94.06 7 ARG B C 1
ATOM 793 O O . ARG B 1 7 ? 10.422 9 1.207 1 94.06 7 ARG B O 1
ATOM 800 N N . LYS B 1 8 ? 11.062 8.242 -0.751 1 95.44 8 LYS B N 1
ATOM 801 C CA . LYS B 1 8 ? 11.109 9.578 -1.334 1 95.44 8 LYS B CA 1
ATOM 802 C C . LYS B 1 8 ? 9.734 10.234 -1.31 1 95.44 8 LYS B C 1
ATOM 804 O O . LYS B 1 8 ? 9.609 11.422 -0.983 1 95.44 8 LYS B O 1
ATOM 809 N N . LEU B 1 9 ? 8.742 9.484 -1.692 1 97 9 LEU B N 1
ATOM 810 C CA . LEU B 1 9 ? 7.383 10 -1.694 1 97 9 LEU B CA 1
ATOM 811 C C . LEU B 1 9 ? 6.953 10.414 -0.289 1 97 9 LEU B C 1
ATOM 813 O O . LEU B 1 9 ? 6.32 11.453 -0.108 1 97 9 LEU B O 1
ATOM 817 N N . GLU B 1 10 ? 7.277 9.562 0.683 1 97 10 GLU B N 1
ATOM 818 C CA . GLU B 1 10 ? 6.957 9.875 2.072 1 97 10 GLU B CA 1
ATOM 819 C C . GLU B 1 10 ? 7.605 11.188 2.51 1 97 10 GLU B C 1
ATOM 821 O O . GLU B 1 10 ? 6.977 11.992 3.197 1 97 10 GLU B O 1
ATOM 826 N N . GLU B 1 11 ? 8.812 11.367 2.15 1 96.56 11 GLU B N 1
ATOM 827 C CA . GLU B 1 11 ? 9.523 12.602 2.471 1 96.56 11 GLU B CA 1
ATOM 828 C C . GLU B 1 11 ? 8.852 13.805 1.813 1 96.56 11 GLU B C 1
ATOM 830 O O . GLU B 1 11 ? 8.734 14.867 2.428 1 96.56 11 GLU B O 1
ATOM 835 N N . VAL B 1 12 ? 8.492 13.664 0.576 1 97.38 12 VAL B N 1
ATOM 836 C CA . VAL B 1 12 ? 7.797 14.727 -0.144 1 97.38 12 VAL B CA 1
ATOM 837 C C . VAL B 1 12 ? 6.496 15.078 0.574 1 97.38 12 VAL B C 1
ATOM 839 O O . VAL B 1 12 ? 6.188 16.25 0.774 1 97.38 12 VAL B O 1
ATOM 842 N N . ILE B 1 13 ? 5.742 14.07 0.963 1 98 13 ILE B N 1
ATOM 843 C CA . ILE B 1 13 ? 4.473 14.258 1.659 1 98 13 ILE B CA 1
ATOM 844 C C . ILE B 1 13 ? 4.711 15.023 2.959 1 98 13 ILE B C 1
ATOM 846 O O . ILE B 1 13 ? 4.004 15.992 3.256 1 98 13 ILE B O 1
ATOM 850 N N . ARG B 1 14 ? 5.691 14.578 3.697 1 97.75 14 ARG B N 1
ATOM 851 C CA . ARG B 1 14 ? 6.027 15.242 4.953 1 97.75 14 ARG B CA 1
ATOM 852 C C . ARG B 1 14 ? 6.359 16.703 4.723 1 97.75 14 ARG B C 1
ATOM 854 O O . ARG B 1 14 ? 5.871 17.578 5.445 1 97.75 14 ARG B O 1
ATOM 861 N N . ARG B 1 15 ? 7.16 16.984 3.744 1 97.81 15 ARG B N 1
ATOM 862 C CA . ARG B 1 15 ? 7.559 18.344 3.414 1 97.81 15 ARG B CA 1
ATOM 863 C C . ARG B 1 15 ? 6.352 19.188 3.02 1 97.81 15 ARG B C 1
ATOM 865 O O . ARG B 1 15 ? 6.215 20.328 3.459 1 97.81 15 ARG B O 1
ATOM 872 N N . ARG B 1 16 ? 5.5 18.672 2.166 1 97.94 16 ARG B N 1
ATOM 873 C CA . ARG B 1 16 ? 4.32 19.391 1.698 1 97.94 16 ARG B CA 1
ATOM 874 C C . ARG B 1 16 ? 3.402 19.75 2.861 1 97.94 16 ARG B C 1
ATOM 876 O O . ARG B 1 16 ? 2.768 20.797 2.855 1 97.94 16 ARG B O 1
ATOM 883 N N . ILE B 1 17 ? 3.264 18.844 3.818 1 97.75 17 ILE B N 1
ATOM 884 C CA . ILE B 1 17 ? 2.445 19.094 5 1 97.75 17 ILE B CA 1
ATOM 885 C C . ILE B 1 17 ? 3.074 20.203 5.832 1 97.75 17 ILE B C 1
ATOM 887 O O . ILE B 1 17 ? 2.383 21.141 6.266 1 97.75 17 ILE B O 1
ATOM 891 N N . GLU B 1 18 ? 4.371 20.141 5.938 1 97.75 18 GLU B N 1
ATOM 892 C CA . GLU B 1 18 ? 5.102 21.094 6.773 1 97.75 18 GLU B CA 1
ATOM 893 C C . GLU B 1 18 ? 5.109 22.484 6.148 1 97.75 18 GLU B C 1
ATOM 895 O O . GLU B 1 18 ? 5.09 23.5 6.863 1 97.75 18 GLU B O 1
ATOM 900 N N . GLU B 1 19 ? 5.098 22.562 4.93 1 98 19 GLU B N 1
ATOM 901 C CA . GLU B 1 19 ? 5.145 23.828 4.203 1 98 19 GLU B CA 1
ATOM 902 C C . GLU B 1 19 ? 3.83 24.594 4.336 1 98 19 GLU B C 1
ATOM 904 O O . GLU B 1 19 ? 3.797 25.812 4.172 1 98 19 GLU B O 1
ATOM 909 N N . LYS B 1 20 ? 2.74 23.953 4.57 1 97.62 20 LYS B N 1
ATOM 910 C CA . LYS B 1 20 ? 1.418 24.531 4.797 1 97.62 20 LYS B CA 1
ATOM 911 C C . LYS B 1 20 ? 0.997 25.406 3.623 1 97.62 20 LYS B C 1
ATOM 913 O O . LYS B 1 20 ? 0.432 26.484 3.82 1 97.62 20 LYS B O 1
ATOM 918 N N . ASN B 1 21 ? 1.443 24.984 2.441 1 97.25 21 ASN B N 1
ATOM 919 C CA . ASN B 1 21 ? 1.019 25.672 1.227 1 97.25 21 ASN B CA 1
ATOM 920 C C . ASN B 1 21 ? -0.387 25.266 0.806 1 97.25 21 ASN B C 1
ATOM 922 O O . ASN B 1 21 ? -0.598 24.125 0.377 1 97.25 21 ASN B O 1
ATOM 926 N N . PRO B 1 22 ? -1.376 26.141 0.79 1 95.81 22 PRO B N 1
ATOM 927 C CA . PRO B 1 22 ? -2.77 25.781 0.506 1 95.81 22 PRO B CA 1
ATOM 928 C C . PRO B 1 22 ? -2.986 25.344 -0.942 1 95.81 22 PRO B C 1
ATOM 930 O O . PRO B 1 22 ? -4.027 24.766 -1.27 1 95.81 22 PRO B O 1
ATOM 933 N N . GLU B 1 23 ? -2.02 25.562 -1.727 1 97 23 GLU B N 1
ATOM 934 C CA . GLU B 1 23 ? -2.135 25.156 -3.123 1 97 23 GLU B CA 1
ATOM 935 C C . GLU B 1 23 ? -1.708 23.703 -3.312 1 97 23 GLU B C 1
ATOM 937 O O . GLU B 1 23 ? -1.962 23.109 -4.363 1 97 23 GLU B O 1
ATOM 942 N N . SER B 1 24 ? -1.061 23.234 -2.305 1 96.88 24 SER B N 1
ATOM 943 C CA . SER B 1 24 ? -0.611 21.859 -2.314 1 96.88 24 SER B CA 1
ATOM 944 C C . SER B 1 24 ? -1.778 20.891 -2.105 1 96.88 24 SER B C 1
ATOM 946 O O . SER B 1 24 ? -2.465 20.953 -1.083 1 96.88 24 SER B O 1
ATOM 948 N N . TYR B 1 25 ? -1.94 19.984 -3.074 1 97.25 25 TYR B N 1
ATOM 949 C CA . TYR B 1 25 ? -2.967 18.953 -2.932 1 97.25 25 TYR B CA 1
ATOM 950 C C . TYR B 1 25 ? -2.771 18.156 -1.645 1 97.25 25 TYR B C 1
ATOM 952 O O . TYR B 1 25 ? -3.732 17.891 -0.92 1 97.25 25 TYR B O 1
ATOM 960 N N . THR B 1 26 ? -1.533 17.766 -1.411 1 98.31 26 THR B N 1
ATOM 961 C CA . THR B 1 26 ? -1.218 16.984 -0.214 1 98.31 26 THR B CA 1
ATOM 962 C C . THR B 1 26 ? -1.61 17.75 1.045 1 98.31 26 THR B C 1
ATOM 964 O O . THR B 1 26 ? -2.223 17.203 1.955 1 98.31 26 THR B O 1
ATOM 967 N N . TYR B 1 27 ? -1.272 19.016 1.037 1 98.19 27 TYR B N 1
ATOM 968 C CA . TYR B 1 27 ? -1.612 19.812 2.211 1 98.19 27 TYR B CA 1
ATOM 969 C C . TYR B 1 27 ? -3.123 19.953 2.359 1 98.19 27 TYR B C 1
ATOM 971 O O . TYR B 1 27 ? -3.652 19.875 3.471 1 98.19 27 TYR B O 1
ATOM 979 N N . ARG B 1 28 ? -3.828 20.172 1.24 1 98.31 28 ARG B N 1
ATOM 980 C CA . ARG B 1 28 ? -5.285 20.266 1.292 1 98.31 28 ARG B CA 1
ATOM 981 C C . ARG B 1 28 ? -5.902 18.984 1.826 1 98.31 28 ARG B C 1
ATOM 983 O O . ARG B 1 28 ? -6.82 19.016 2.646 1 98.31 28 ARG B O 1
ATOM 990 N N . LEU B 1 29 ? -5.395 17.875 1.371 1 98.06 29 LEU B N 1
ATOM 991 C CA . LEU B 1 29 ? -5.863 16.594 1.854 1 98.06 29 LEU B CA 1
ATOM 992 C C . LEU B 1 29 ? -5.602 16.438 3.35 1 98.06 29 LEU B C 1
ATOM 994 O O . LEU B 1 29 ? -6.512 16.125 4.117 1 98.06 29 LEU B O 1
ATOM 998 N N . TYR B 1 30 ? -4.461 16.703 3.762 1 98.25 30 TYR B N 1
ATOM 999 C CA . TYR B 1 30 ? -4.059 16.625 5.16 1 98.25 30 TYR B CA 1
ATOM 1000 C C . TYR B 1 30 ? -4.918 17.547 6.023 1 98.25 30 TYR B C 1
ATOM 1002 O O . TYR B 1 30 ? -5.414 17.125 7.074 1 98.25 30 TYR B O 1
ATOM 1010 N N . SER B 1 31 ? -5.062 18.766 5.512 1 98 31 SER B N 1
ATOM 1011 C CA . SER B 1 31 ? -5.746 19.797 6.293 1 98 31 SER B CA 1
ATOM 1012 C C . SER B 1 31 ? -7.25 19.531 6.348 1 98 31 SER B C 1
ATOM 1014 O O . SER B 1 31 ? -7.953 20.109 7.184 1 98 31 SER B O 1
ATOM 1016 N N . SER B 1 32 ? -7.719 18.734 5.461 1 97.88 32 SER B N 1
ATOM 1017 C CA . SER B 1 32 ? -9.141 18.391 5.422 1 97.88 32 SER B CA 1
ATOM 1018 C C . SER B 1 32 ? -9.539 17.531 6.613 1 97.88 32 SER B C 1
ATOM 1020 O O . SER B 1 32 ? -10.727 17.359 6.891 1 97.88 32 SER B O 1
ATOM 1022 N N . GLY B 1 33 ? -8.578 16.906 7.332 1 97.88 33 GLY B N 1
ATOM 1023 C CA . GLY B 1 33 ? -8.836 16.172 8.562 1 97.88 33 GLY B CA 1
ATOM 1024 C C . GLY B 1 33 ? -8.672 14.672 8.398 1 97.88 33 GLY B C 1
ATOM 1025 O O . GLY B 1 33 ? -8.836 14.141 7.305 1 97.88 33 GLY B O 1
ATOM 1026 N N . ILE B 1 34 ? -8.438 13.992 9.531 1 98.12 34 ILE B N 1
ATOM 1027 C CA . ILE B 1 34 ? -8.109 12.57 9.562 1 98.12 34 ILE B CA 1
ATOM 1028 C C . ILE B 1 34 ? -9.281 11.758 9.008 1 98.12 34 ILE B C 1
ATOM 1030 O O . ILE B 1 34 ? -9.078 10.719 8.367 1 98.12 34 ILE B O 1
ATOM 1034 N N . HIS B 1 35 ? -10.508 12.242 9.203 1 98.44 35 HIS B N 1
ATOM 1035 C CA . HIS B 1 35 ? -11.688 11.547 8.695 1 98.44 35 HIS B CA 1
ATOM 1036 C C . HIS B 1 35 ? -11.664 11.469 7.172 1 98.44 35 HIS B C 1
ATOM 1038 O O . HIS B 1 35 ? -11.938 10.414 6.598 1 98.44 35 HIS B O 1
ATOM 1044 N N . ASN B 1 36 ? -11.328 12.578 6.598 1 98.75 36 ASN B N 1
ATOM 1045 C CA . ASN B 1 36 ? -11.297 12.625 5.141 1 98.75 36 ASN B CA 1
ATOM 1046 C C . ASN B 1 36 ? -10.125 11.82 4.582 1 98.75 36 ASN B C 1
ATOM 1048 O O . ASN B 1 36 ? -10.273 11.141 3.562 1 98.75 36 ASN B O 1
ATOM 1052 N N . VAL B 1 37 ? -8.992 11.898 5.199 1 98.81 37 VAL B N 1
ATOM 1053 C CA . VAL B 1 37 ? -7.82 11.156 4.758 1 98.81 37 VAL B CA 1
ATOM 1054 C C . VAL B 1 37 ? -8.102 9.656 4.844 1 98.81 37 VAL B C 1
ATOM 1056 O O . VAL B 1 37 ? -7.824 8.906 3.902 1 98.81 37 VAL B O 1
ATOM 1059 N N . ALA B 1 38 ? -8.695 9.234 5.969 1 98.88 38 ALA B N 1
ATOM 1060 C CA . ALA B 1 38 ? -9.039 7.832 6.172 1 98.88 38 ALA B CA 1
ATOM 1061 C C . ALA B 1 38 ? -10.062 7.363 5.137 1 98.88 38 ALA B C 1
ATOM 1063 O O . ALA B 1 38 ? -9.953 6.254 4.609 1 98.88 38 ALA B O 1
ATOM 1064 N N . ARG B 1 39 ? -11.055 8.148 4.898 1 98.75 39 ARG B N 1
ATOM 1065 C CA . ARG B 1 39 ? -12.062 7.836 3.895 1 98.75 39 ARG B CA 1
ATOM 1066 C C . ARG B 1 39 ? -11.422 7.602 2.529 1 98.75 39 ARG B C 1
ATOM 1068 O O . ARG B 1 39 ? -11.797 6.672 1.814 1 98.75 39 ARG B O 1
ATOM 1075 N N . LYS B 1 40 ? -10.445 8.398 2.148 1 98.88 40 LYS B N 1
ATOM 1076 C CA . LYS B 1 40 ? -9.797 8.266 0.846 1 98.88 40 LYS B CA 1
ATOM 1077 C C . LYS B 1 40 ? -9.031 6.953 0.744 1 98.88 40 LYS B C 1
ATOM 1079 O O . LYS B 1 40 ? -8.977 6.34 -0.323 1 98.88 40 LYS B O 1
ATOM 1084 N N . VAL B 1 41 ? -8.438 6.477 1.85 1 98.88 41 VAL B N 1
ATOM 1085 C CA . VAL B 1 41 ? -7.766 5.176 1.848 1 98.88 41 VAL B CA 1
ATOM 1086 C C . VAL B 1 41 ? -8.773 4.082 1.504 1 98.88 41 VAL B C 1
ATOM 1088 O O . VAL B 1 41 ? -8.5 3.229 0.654 1 98.88 41 VAL B O 1
ATOM 1091 N N . GLY B 1 42 ? -9.875 4.117 2.139 1 98.75 42 GLY B N 1
ATOM 1092 C CA . GLY B 1 42 ? -10.922 3.152 1.836 1 98.75 42 GLY B CA 1
ATOM 1093 C C . GLY B 1 42 ? -11.406 3.227 0.401 1 98.75 42 GLY B C 1
ATOM 1094 O O . GLY B 1 42 ? -11.602 2.197 -0.25 1 98.75 42 GLY B O 1
ATOM 1095 N N . GLU B 1 43 ? -11.648 4.402 -0.084 1 98.88 43 GLU B N 1
ATOM 1096 C CA . GLU B 1 43 ? -12.125 4.613 -1.449 1 98.88 43 GLU B CA 1
ATOM 1097 C C . GLU B 1 43 ? -11.141 4.039 -2.467 1 98.88 43 GLU B C 1
ATOM 1099 O O . GLU B 1 43 ? -11.539 3.32 -3.385 1 98.88 43 GLU B O 1
ATOM 1104 N N . GLU B 1 44 ? -9.867 4.375 -2.26 1 98.88 44 GLU B N 1
ATOM 1105 C CA . GLU B 1 44 ? -8.867 3.896 -3.213 1 98.88 44 GLU B CA 1
ATOM 1106 C C . GLU B 1 44 ? -8.758 2.375 -3.178 1 98.88 44 GLU B C 1
ATOM 1108 O O . GLU B 1 44 ? -8.508 1.741 -4.203 1 98.88 44 GLU B O 1
ATOM 1113 N N . ALA B 1 45 ? -8.891 1.787 -1.983 1 98.88 45 ALA B N 1
ATOM 1114 C CA . ALA B 1 45 ? -8.852 0.33 -1.89 1 98.88 45 ALA B CA 1
ATOM 1115 C C . ALA B 1 45 ? -10.008 -0.302 -2.654 1 98.88 45 ALA B C 1
ATOM 1117 O O . ALA B 1 45 ? -9.836 -1.334 -3.309 1 98.88 45 ALA B O 1
ATOM 1118 N N . VAL B 1 46 ? -11.195 0.275 -2.531 1 98.69 46 VAL B N 1
ATOM 1119 C CA . VAL B 1 46 ? -12.352 -0.205 -3.291 1 98.69 46 VAL B CA 1
ATOM 1120 C C . VAL B 1 46 ? -12.07 -0.079 -4.785 1 98.69 46 VAL B C 1
ATOM 1122 O O . VAL B 1 46 ? -12.391 -0.984 -5.562 1 98.69 46 VAL B O 1
ATOM 1125 N N . GLU B 1 47 ? -11.461 1.02 -5.207 1 98.94 47 GLU B N 1
ATOM 1126 C CA . GLU B 1 47 ? -11.141 1.205 -6.621 1 98.94 47 GLU B CA 1
ATOM 1127 C C . GLU B 1 47 ? -10.102 0.187 -7.09 1 98.94 47 GLU B C 1
ATOM 1129 O O . GLU B 1 47 ? -10.148 -0.27 -8.234 1 98.94 47 GLU B O 1
ATOM 1134 N N . VAL B 1 48 ? -9.125 -0.168 -6.246 1 98.94 48 VAL B N 1
ATOM 1135 C CA . VAL B 1 48 ? -8.172 -1.224 -6.574 1 98.94 48 VAL B CA 1
ATOM 1136 C C . VAL B 1 48 ? -8.914 -2.539 -6.801 1 98.94 48 VAL B C 1
ATOM 1138 O O . VAL B 1 48 ? -8.648 -3.254 -7.77 1 98.94 48 VAL B O 1
ATOM 1141 N N . ALA B 1 49 ? -9.828 -2.848 -5.871 1 98.81 49 ALA B N 1
ATOM 1142 C CA . ALA B 1 49 ? -10.602 -4.082 -5.977 1 98.81 49 ALA B CA 1
ATOM 1143 C C . ALA B 1 49 ? -11.414 -4.113 -7.27 1 98.81 49 ALA B C 1
ATOM 1145 O O . ALA B 1 49 ? -11.43 -5.129 -7.973 1 98.81 49 ALA B O 1
ATOM 1146 N N . VAL B 1 50 ? -12.094 -3.016 -7.566 1 98.75 50 VAL B N 1
ATOM 1147 C CA . VAL B 1 50 ? -12.883 -2.912 -8.789 1 98.75 50 VAL B CA 1
ATOM 1148 C C . VAL B 1 50 ? -11.977 -3.086 -10.008 1 98.75 50 VAL B C 1
ATOM 1150 O O . VAL B 1 50 ? -12.32 -3.812 -10.938 1 98.75 50 VAL B O 1
ATOM 1153 N N . ALA B 1 51 ? -10.805 -2.438 -10.062 1 98.81 51 ALA B N 1
ATOM 1154 C CA . ALA B 1 51 ? -9.852 -2.557 -11.164 1 98.81 51 ALA B CA 1
ATOM 1155 C C . ALA B 1 51 ? -9.422 -4.008 -11.352 1 98.81 51 ALA B C 1
ATOM 1157 O O . ALA B 1 51 ? -9.344 -4.492 -12.484 1 98.81 51 ALA B O 1
ATOM 1158 N N . ALA B 1 52 ? -9.164 -4.719 -10.234 1 98.69 52 ALA B N 1
ATOM 1159 C CA . ALA B 1 52 ? -8.703 -6.102 -10.281 1 98.69 52 ALA B CA 1
ATOM 1160 C C . ALA B 1 52 ? -9.758 -7.016 -10.891 1 98.69 52 ALA B C 1
ATOM 1162 O O . ALA B 1 52 ? -9.43 -7.996 -11.562 1 98.69 52 ALA B O 1
ATOM 1163 N N . LEU B 1 53 ? -11.016 -6.633 -10.68 1 98.31 53 LEU B N 1
ATOM 1164 C CA . LEU B 1 53 ? -12.109 -7.531 -11.055 1 98.31 53 LEU B CA 1
ATOM 1165 C C . LEU B 1 53 ? -12.664 -7.168 -12.43 1 98.31 53 LEU B C 1
ATOM 1167 O O . LEU B 1 53 ? -13.234 -8.016 -13.117 1 98.31 53 LEU B O 1
ATOM 1171 N N . ALA B 1 54 ? -12.391 -5.828 -12.82 1 98.25 54 ALA B N 1
ATOM 1172 C CA . ALA B 1 54 ? -13.234 -5.469 -13.953 1 98.25 54 ALA B CA 1
ATOM 1173 C C . ALA B 1 54 ? -12.5 -4.523 -14.898 1 98.25 54 ALA B C 1
ATOM 1175 O O . ALA B 1 54 ? -12.977 -4.242 -16 1 98.25 54 ALA B O 1
ATOM 1176 N N . GLU B 1 55 ? -11.344 -3.977 -14.609 1 98.25 55 GLU B N 1
ATOM 1177 C CA . GLU B 1 55 ? -10.836 -2.863 -15.406 1 98.25 55 GLU B CA 1
ATOM 1178 C C . GLU B 1 55 ? -9.469 -3.186 -16 1 98.25 55 GLU B C 1
ATOM 1180 O O . GLU B 1 55 ? -9.031 -2.533 -16.953 1 98.25 55 GLU B O 1
ATOM 1185 N N . GLY B 1 56 ? -8.734 -4.102 -15.367 1 97.38 56 GLY B N 1
ATOM 1186 C CA . GLY B 1 56 ? -7.504 -4.539 -16 1 97.38 56 GLY B CA 1
ATOM 1187 C C . GLY B 1 56 ? -6.254 -4.039 -15.305 1 97.38 56 GLY B C 1
ATOM 1188 O O . GLY B 1 56 ? -6.34 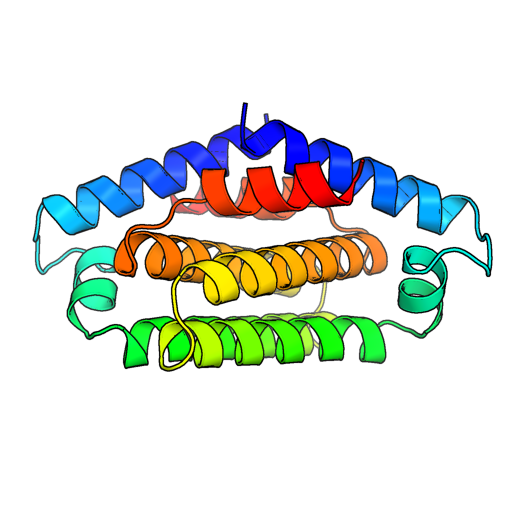-3.254 -14.359 1 97.38 56 GLY B O 1
ATOM 1189 N N . LYS B 1 57 ? -5.07 -4.441 -15.844 1 98.44 57 LYS B N 1
ATOM 1190 C CA . LYS B 1 57 ? -3.787 -4.328 -15.156 1 98.44 57 LYS B CA 1
ATOM 1191 C C . LYS B 1 57 ? -3.363 -2.867 -15.023 1 98.44 57 LYS B C 1
ATOM 1193 O O . LYS B 1 57 ? -2.854 -2.455 -13.984 1 98.44 57 LYS B O 1
ATOM 1198 N N . SER B 1 58 ? -3.543 -2.078 -16.109 1 98.62 58 SER B N 1
ATOM 1199 C CA . SER B 1 58 ? -3.131 -0.68 -16.062 1 98.62 58 SER B CA 1
ATOM 1200 C C . SER B 1 58 ? -3.879 0.078 -14.969 1 98.62 58 SER B C 1
ATOM 1202 O O . SER B 1 58 ? -3.283 0.87 -14.234 1 98.62 58 SER B O 1
ATOM 1204 N N . ARG B 1 59 ? -5.176 -0.213 -14.906 1 98.81 59 ARG B N 1
ATOM 1205 C CA . ARG B 1 59 ? -5.992 0.465 -13.906 1 98.81 59 ARG B CA 1
ATOM 1206 C C . ARG B 1 59 ? -5.641 -0.011 -12.5 1 98.81 59 ARG B C 1
ATOM 1208 O O . ARG B 1 59 ? -5.707 0.763 -11.539 1 98.81 59 ARG B O 1
ATOM 1215 N N . ILE B 1 60 ? -5.27 -1.32 -12.344 1 98.94 60 ILE B N 1
ATOM 1216 C CA . ILE B 1 60 ? -4.832 -1.828 -11.047 1 98.94 60 ILE B CA 1
ATOM 1217 C C . ILE B 1 60 ? -3.617 -1.035 -10.562 1 98.94 60 ILE B C 1
ATOM 1219 O O . ILE B 1 60 ? -3.57 -0.597 -9.414 1 98.94 60 ILE B O 1
ATOM 1223 N N . VAL B 1 61 ? -2.668 -0.818 -11.43 1 98.75 61 VAL B N 1
ATOM 1224 C CA . VAL B 1 61 ? -1.434 -0.117 -11.094 1 98.75 61 VAL B CA 1
ATOM 1225 C C . VAL B 1 61 ? -1.752 1.317 -10.68 1 98.75 61 VAL B C 1
ATOM 1227 O O . VAL B 1 61 ? -1.228 1.81 -9.672 1 98.75 61 VAL B O 1
ATOM 1230 N N . GLU B 1 62 ? -2.641 1.988 -11.398 1 98.81 62 GLU B N 1
ATOM 1231 C CA . GLU B 1 62 ? -3.008 3.371 -11.102 1 98.81 62 GLU B CA 1
ATOM 1232 C C . GLU B 1 62 ? -3.682 3.488 -9.742 1 98.81 62 GLU B C 1
ATOM 1234 O O . GLU B 1 62 ? -3.316 4.344 -8.93 1 98.81 62 GLU B O 1
ATOM 1239 N N . GLU B 1 63 ? -4.602 2.566 -9.508 1 98.94 63 GLU B N 1
ATOM 1240 C CA . GLU B 1 63 ? -5.355 2.641 -8.258 1 98.94 63 GLU B CA 1
ATOM 1241 C C . GLU B 1 63 ? -4.5 2.195 -7.07 1 98.94 63 GLU B C 1
ATOM 1243 O O . GLU B 1 63 ? -4.66 2.703 -5.961 1 98.94 63 GLU B O 1
ATOM 1248 N N . ALA B 1 64 ? -3.666 1.224 -7.305 1 98.81 64 ALA B N 1
ATOM 1249 C CA . ALA B 1 64 ? -2.74 0.815 -6.25 1 98.81 64 ALA B CA 1
ATOM 1250 C C . ALA B 1 64 ? -1.785 1.949 -5.887 1 98.81 64 ALA B C 1
ATOM 1252 O O . ALA B 1 64 ? -1.459 2.145 -4.715 1 98.81 64 ALA B O 1
ATOM 1253 N N . ALA B 1 65 ? -1.317 2.693 -6.883 1 98.5 65 ALA B N 1
ATOM 1254 C CA . ALA B 1 65 ? -0.482 3.863 -6.625 1 98.5 65 ALA B CA 1
ATOM 1255 C C . ALA B 1 65 ? -1.228 4.895 -5.781 1 98.5 65 ALA B C 1
ATOM 1257 O O . ALA B 1 65 ? -0.674 5.441 -4.824 1 98.5 65 ALA B O 1
ATOM 1258 N N . ASP B 1 66 ? -2.506 5.156 -6.133 1 98.88 66 ASP B N 1
ATOM 1259 C CA . ASP B 1 66 ? -3.32 6.082 -5.352 1 98.88 66 ASP B CA 1
ATOM 1260 C C . ASP B 1 66 ? -3.496 5.586 -3.92 1 98.88 66 ASP B C 1
ATOM 1262 O O . ASP B 1 66 ? -3.436 6.371 -2.973 1 98.88 66 ASP B O 1
ATOM 1266 N N . LEU B 1 67 ? -3.707 4.266 -3.76 1 98.88 67 LEU B N 1
ATOM 1267 C CA . LEU B 1 67 ? -3.877 3.688 -2.432 1 98.88 67 LEU B CA 1
ATOM 1268 C C . LEU B 1 67 ? -2.627 3.895 -1.583 1 98.88 67 LEU B C 1
ATOM 1270 O O . LEU B 1 67 ? -2.721 4.297 -0.421 1 98.88 67 LEU B O 1
ATOM 1274 N N . LEU B 1 68 ? -1.505 3.631 -2.162 1 98.44 68 LEU B N 1
ATOM 1275 C CA . LEU B 1 68 ? -0.257 3.789 -1.422 1 98.44 68 LEU B CA 1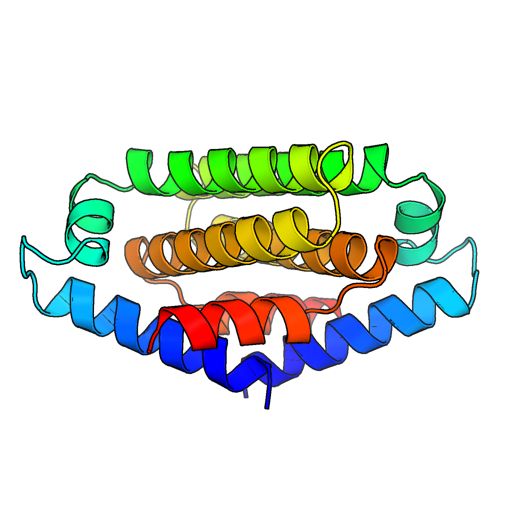
ATOM 1276 C C . LEU B 1 68 ? -0.024 5.254 -1.059 1 98.44 68 LEU B C 1
ATOM 1278 O O . LEU B 1 68 ? 0.406 5.559 0.056 1 98.44 68 LEU B O 1
ATOM 1282 N N . TYR B 1 69 ? -0.345 6.156 -1.949 1 98.69 69 TYR B N 1
ATOM 1283 C CA . TYR B 1 69 ? -0.207 7.582 -1.673 1 98.69 69 TYR B CA 1
ATOM 1284 C C . TYR B 1 69 ? -1.073 7.996 -0.489 1 98.69 69 TYR B C 1
ATOM 1286 O O . TYR B 1 69 ? -0.584 8.617 0.46 1 98.69 69 TYR B O 1
ATOM 1294 N N . HIS B 1 70 ? -2.26 7.664 -0.526 1 98.94 70 HIS B N 1
ATOM 1295 C CA . HIS B 1 70 ? -3.18 8.078 0.527 1 98.94 70 HIS B CA 1
ATOM 1296 C C . HIS B 1 70 ? -2.85 7.391 1.848 1 98.94 70 HIS B C 1
ATOM 1298 O O . HIS B 1 70 ? -3.027 7.977 2.918 1 98.94 70 HIS B O 1
ATOM 1304 N N . LEU B 1 71 ? -2.383 6.121 1.766 1 98.88 71 LEU B N 1
ATOM 1305 C CA . LEU B 1 71 ? -1.929 5.449 2.977 1 98.88 71 LEU B CA 1
ATOM 1306 C C . LEU B 1 71 ? -0.771 6.207 3.619 1 98.88 71 LEU B C 1
ATOM 1308 O O . LEU B 1 71 ? -0.744 6.387 4.84 1 98.88 71 LEU B O 1
ATOM 1312 N N . LEU B 1 72 ? 0.184 6.656 2.814 1 98.44 72 LEU B N 1
ATOM 1313 C CA . LEU B 1 72 ? 1.33 7.398 3.33 1 98.44 72 LEU B CA 1
ATOM 1314 C C . LEU B 1 72 ? 0.888 8.719 3.949 1 98.44 72 LEU B C 1
ATOM 1316 O O . LEU B 1 72 ? 1.414 9.133 4.984 1 98.44 72 LEU B O 1
ATOM 1320 N N . VAL B 1 73 ? -0.064 9.43 3.316 1 98.81 73 VAL B N 1
ATOM 1321 C CA . VAL B 1 73 ? -0.592 10.664 3.887 1 98.81 73 VAL B CA 1
ATOM 1322 C C . VAL B 1 73 ? -1.24 10.375 5.238 1 98.81 73 VAL B C 1
ATOM 1324 O O . VAL B 1 73 ? -1.053 11.125 6.199 1 98.81 73 VAL B O 1
ATOM 1327 N N . LEU B 1 74 ? -1.979 9.258 5.316 1 98.88 74 LEU B N 1
ATOM 1328 C CA . LEU B 1 74 ? -2.639 8.883 6.562 1 98.88 74 LEU B CA 1
ATOM 1329 C C . LEU B 1 74 ? -1.614 8.625 7.66 1 98.88 74 LEU B C 1
ATOM 1331 O O . LEU B 1 74 ? -1.77 9.102 8.789 1 98.88 74 LEU B O 1
ATOM 1335 N N . LEU B 1 75 ? -0.593 7.816 7.328 1 98.62 75 LEU B N 1
ATOM 1336 C CA . LEU B 1 75 ? 0.459 7.531 8.297 1 98.62 75 LEU B CA 1
ATOM 1337 C C . LEU B 1 75 ? 1.086 8.82 8.812 1 98.62 75 LEU B C 1
ATOM 1339 O O . LEU B 1 75 ? 1.191 9.023 10.023 1 98.62 75 LEU B O 1
ATOM 1343 N N . ASN B 1 76 ? 1.414 9.719 7.895 1 98.12 76 ASN B N 1
ATOM 1344 C CA . ASN B 1 76 ? 2.02 10.992 8.289 1 98.12 76 ASN B CA 1
ATOM 1345 C C . ASN B 1 76 ? 1.065 11.828 9.141 1 98.12 76 ASN B C 1
ATOM 1347 O O . ASN B 1 76 ? 1.486 12.469 10.109 1 98.12 76 ASN B O 1
ATOM 1351 N N . SER B 1 77 ? -0.213 11.789 8.805 1 98.06 77 SER B N 1
ATOM 1352 C CA . SER B 1 77 ? -1.225 12.555 9.523 1 98.06 77 SER B CA 1
ATOM 1353 C C . SER B 1 77 ? -1.374 12.07 10.961 1 98.06 77 SER B C 1
ATOM 1355 O O . SER B 1 77 ? -1.91 12.789 11.805 1 98.06 77 SER B O 1
ATOM 1357 N N . THR B 1 78 ? -0.928 10.867 11.219 1 98.12 78 THR B N 1
ATOM 1358 C CA . THR B 1 78 ? -1.092 10.281 12.547 1 98.12 78 THR B CA 1
ATOM 1359 C C . THR B 1 78 ? 0.256 10.148 13.25 1 98.12 78 THR B C 1
ATOM 1361 O O . THR B 1 78 ? 0.373 9.438 14.25 1 98.12 78 THR B O 1
ATOM 1364 N N . GLY B 1 79 ? 1.303 10.758 12.664 1 97.56 79 GLY B N 1
ATOM 1365 C CA . GLY B 1 79 ? 2.631 10.742 13.258 1 97.56 79 GLY B CA 1
ATOM 1366 C C . GLY B 1 79 ? 3.355 9.422 13.062 1 97.56 79 GLY B C 1
ATOM 1367 O O . GLY B 1 79 ? 4.293 9.109 13.797 1 97.56 79 GLY B O 1
ATOM 1368 N N . LEU B 1 80 ? 2.881 8.625 12.211 1 98.25 80 LEU B N 1
ATOM 1369 C CA . LEU B 1 80 ? 3.488 7.344 11.867 1 98.25 80 LEU B CA 1
ATOM 1370 C C . LEU B 1 80 ? 4.254 7.438 10.555 1 98.25 80 LEU B C 1
ATOM 1372 O O . LEU B 1 80 ? 4.18 8.453 9.859 1 98.25 80 LEU B O 1
ATOM 1376 N N . SER B 1 81 ? 4.996 6.406 10.242 1 96.94 81 SER B N 1
ATOM 1377 C CA . SER B 1 81 ? 5.789 6.363 9.023 1 96.94 81 SER B CA 1
ATOM 1378 C C . SER B 1 81 ? 5.68 5.004 8.336 1 96.94 81 SER B C 1
ATOM 1380 O O . SER B 1 81 ? 5.215 4.035 8.945 1 96.94 81 SER B O 1
ATOM 1382 N N . LEU B 1 82 ? 6.047 5.02 7.07 1 96.81 82 LEU B N 1
ATOM 1383 C CA . LEU B 1 82 ? 6.164 3.742 6.379 1 96.81 82 LEU B CA 1
ATOM 1384 C C . LEU B 1 82 ? 7.133 2.818 7.105 1 96.81 82 LEU B C 1
ATOM 1386 O O . LEU B 1 82 ? 6.941 1.601 7.125 1 96.81 82 LEU B O 1
ATOM 1390 N N . GLY B 1 83 ? 8.18 3.393 7.688 1 95.88 83 GLY B N 1
ATOM 1391 C CA . GLY B 1 83 ? 9.133 2.613 8.469 1 95.88 83 GLY B CA 1
ATOM 1392 C C . GLY B 1 83 ? 8.484 1.824 9.586 1 95.88 83 GLY B C 1
ATOM 1393 O O . GLY B 1 83 ? 8.867 0.684 9.852 1 95.88 83 GLY B O 1
ATOM 1394 N N . ASP B 1 84 ? 7.535 2.402 10.266 1 97.19 84 ASP B N 1
ATOM 1395 C CA . ASP B 1 84 ? 6.805 1.715 11.328 1 97.19 84 ASP B CA 1
ATOM 1396 C C . ASP B 1 84 ? 6.078 0.486 10.781 1 97.19 84 ASP B C 1
ATOM 1398 O O . ASP B 1 84 ? 6.086 -0.574 11.414 1 97.19 84 ASP B O 1
ATOM 1402 N N . VAL B 1 85 ? 5.426 0.652 9.648 1 97.62 85 VAL B N 1
ATOM 1403 C CA . VAL B 1 85 ? 4.676 -0.437 9.031 1 97.62 85 VAL B CA 1
ATOM 1404 C C . VAL B 1 85 ? 5.637 -1.526 8.562 1 97.62 85 VAL B C 1
ATOM 1406 O O . VAL B 1 85 ? 5.371 -2.717 8.742 1 97.62 85 VAL B O 1
ATOM 1409 N N . CYS B 1 86 ? 6.777 -1.101 8 1 96.19 86 CYS B N 1
ATOM 1410 C CA . CYS B 1 86 ? 7.781 -2.051 7.531 1 96.19 86 CYS B CA 1
ATOM 1411 C C . CYS B 1 86 ? 8.359 -2.852 8.695 1 96.19 86 CYS B C 1
ATOM 1413 O O . CYS B 1 86 ? 8.617 -4.047 8.555 1 96.19 86 CYS B O 1
ATOM 1415 N N . ALA B 1 87 ? 8.586 -2.199 9.758 1 96.12 87 ALA B N 1
ATOM 1416 C CA . ALA B 1 87 ? 9.078 -2.898 10.938 1 96.12 87 ALA B CA 1
ATOM 1417 C C . ALA B 1 87 ? 8.094 -3.975 11.383 1 96.12 87 ALA B C 1
ATOM 1419 O O . ALA B 1 87 ? 8.5 -5.066 11.797 1 96.12 87 ALA B O 1
ATOM 1420 N N . GLU B 1 88 ? 6.84 -3.654 11.32 1 97 88 GLU B N 1
ATOM 1421 C CA . GLU B 1 88 ? 5.809 -4.621 11.672 1 97 88 GLU B CA 1
ATOM 1422 C C . GLU B 1 88 ? 5.812 -5.809 10.711 1 97 88 GLU B C 1
ATOM 1424 O O . GLU B 1 88 ? 5.699 -6.957 11.141 1 97 88 GLU B O 1
ATOM 1429 N N . LEU B 1 89 ? 5.93 -5.543 9.453 1 96.88 89 LEU B N 1
ATOM 1430 C CA . LEU B 1 89 ? 6.008 -6.605 8.453 1 96.88 89 LEU B CA 1
ATOM 1431 C C . LEU B 1 89 ? 7.223 -7.492 8.695 1 96.88 89 LEU B C 1
ATOM 1433 O O . LEU B 1 89 ? 7.133 -8.719 8.586 1 96.88 89 LEU B O 1
ATOM 1437 N N . GLU B 1 90 ? 8.312 -6.844 8.984 1 94.88 90 GLU B N 1
ATOM 1438 C CA . GLU B 1 90 ? 9.539 -7.582 9.25 1 94.88 90 GLU B CA 1
ATOM 1439 C C . GLU B 1 90 ? 9.383 -8.484 10.469 1 94.88 90 GLU B C 1
ATOM 1441 O O . GLU B 1 90 ? 9.836 -9.633 10.461 1 94.88 90 GLU B O 1
ATOM 1446 N N . ARG B 1 91 ? 8.758 -7.977 11.477 1 95.56 91 ARG B N 1
ATOM 1447 C CA . ARG B 1 91 ? 8.516 -8.734 12.695 1 95.56 91 ARG B CA 1
ATOM 1448 C C . ARG B 1 91 ? 7.691 -9.984 12.406 1 95.56 91 ARG B C 1
ATOM 1450 O O . ARG B 1 91 ? 7.945 -11.047 12.969 1 95.56 91 ARG B O 1
ATOM 1457 N N . ARG B 1 92 ? 6.766 -9.867 11.484 1 94.94 92 ARG B N 1
ATOM 1458 C CA . ARG B 1 92 ? 5.836 -10.953 11.188 1 94.94 92 ARG B CA 1
ATOM 1459 C C . ARG B 1 92 ? 6.473 -11.984 10.258 1 94.94 92 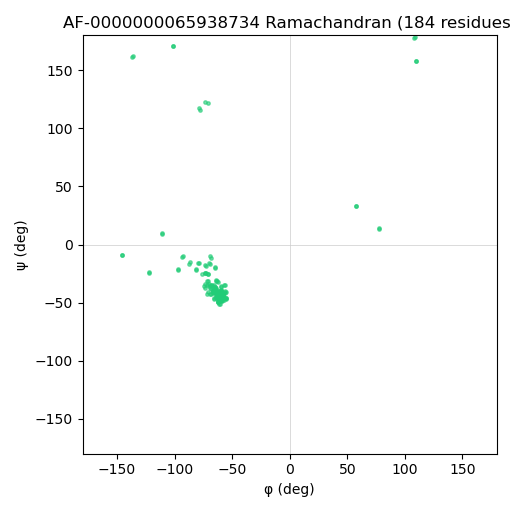ARG B C 1
ATOM 1461 O O . ARG B 1 92 ? 5.98 -13.109 10.141 1 94.94 92 ARG B O 1
ATOM 1468 N N . MET B 1 93 ? 7.422 -11.586 9.578 1 90.56 93 MET B N 1
ATOM 1469 C CA . MET B 1 93 ? 8.109 -12.508 8.68 1 90.56 93 MET B CA 1
ATOM 1470 C C . MET B 1 93 ? 9.078 -13.406 9.445 1 90.56 93 MET B C 1
ATOM 1472 O O . MET B 1 93 ? 9.602 -14.367 8.891 1 90.56 93 MET B O 1
ATOM 1476 N N . ARG B 1 94 ? 9.422 -13.039 10.695 1 77.38 94 ARG B N 1
ATOM 1477 C CA . ARG B 1 94 ? 10.312 -13.844 11.523 1 77.38 94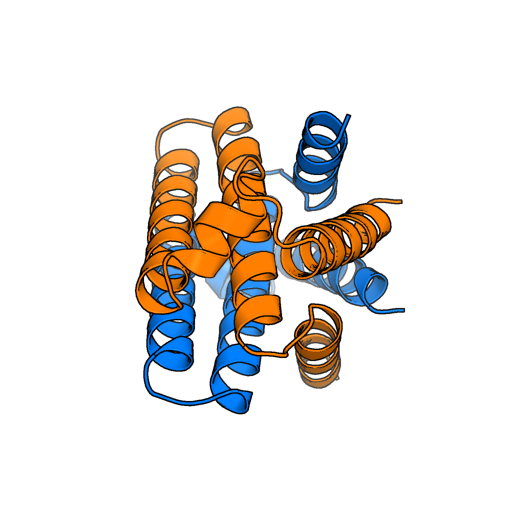 ARG B CA 1
ATOM 1478 C C . ARG B 1 94 ? 9.562 -14.992 12.18 1 77.38 94 ARG B C 1
ATOM 1480 O O . ARG B 1 94 ? 8.352 -14.898 12.406 1 77.38 94 ARG B O 1
#

Secondary structure (DSSP, 8-state):
-HHHHHHHHHHHHHHHHHHT-TT-HHHHHHHT-HHHHHHHHHHHHHHHHHIIIII-HHHHHHHHHHHHHHHHHHHHHTT--HHHHHHHHHHHH-/-HHHHHHHHHHHHHHHHHHT-TT-HHHHHHHT-HHHHHHHHHHHHHHHHHIIIII-HHHHHHHHHHHHHHHHHHHHHTT--HHHHHHHHHHHH-

Solvent-accessible surface area (backbone atoms only — not comparable to full-atom values): 9577 Å² total; per-residue (Å²): 121,50,38,55,48,57,55,52,49,48,51,50,51,52,49,41,50,71,63,64,41,80,82,36,65,65,20,45,45,59,71,63,31,70,68,53,34,30,49,48,24,31,51,27,24,45,47,23,31,48,14,69,74,74,62,41,68,72,46,25,35,54,26,45,32,50,25,52,50,35,44,49,52,42,31,50,75,68,77,43,48,71,51,57,24,30,51,51,47,52,59,66,73,101,122,51,37,55,48,56,54,51,49,48,52,50,53,51,49,42,50,70,64,64,42,80,83,36,66,67,20,44,47,59,71,63,32,70,68,53,35,29,50,48,25,29,52,26,25,45,47,25,28,47,12,72,75,73,62,40,69,72,46,25,36,54,25,46,30,50,25,52,50,35,45,49,52,42,31,51,75,67,76,44,48,72,51,58,25,31,51,52,46,52,59,66,73,101

Radius of gyration: 15.63 Å; Cα contacts (8 Å, |Δi|>4): 243; chains: 2; bounding box: 30×52×34 Å

Nearest PDB structures (foldseek):
  6j22-assembly1_A  TM=9.539E-01  e=1.011E-05  Shigella flexneri
  6j2l-assembly1_A  TM=9.503E-01  e=1.264E-05  Shigella flexneri
  1yvw-assembly1_A  TM=9.486E-01  e=1.311E-04  Bacillus cereus
  6j2l-assembly1_B  TM=9.393E-01  e=1.386E-04  Shigella flexneri
  3c90-assembly1_X  TM=9.556E-01  e=1.030E-03  Mycobacterium tuberculosis H37Rv